Protein AF-A0A0Q5ULB8-F1 (afdb_monomer_lite)

Secondary structure (DSSP, 8-state):
------B-TTT--B-SSPPEEEEESS-HHHHHHTT-TT-EEEEEETTEEEEEEGGG-EEEEEHHHHHHHHHHHHHHHHHHHHHHHTPPPPHHHHHHHHHHHHHHHHHHHHHHHHHS-GGG--SS-S--GGGTTTSSEEEEEEEEPPP-TT--SEEEE--SHHHHH-TTEEEEEETTEEEEEEEETTHHHHHHS-EEEEEEEETTEEEEEEEEE-SS--------SS-EEEEE-EEEHHHHHHTT----EE-SSSTTEEEPPPEE--------S--TTS----SS-HHHHHHHHHHHHHHHHHHHHHHHHHS--TTS-HHHHHHHHHHHHHHHHHHHHHHHHHHHHHHHHHS----

Radius of gyration: 20.3 Å; chains: 1; bounding box: 54×46×64 Å

Foldseek 3Di:
DDDPQFAAQAARHHCPPADKDKDQLCDPVLCVQLVQQPPWDFDDAVVDTDTDRNRRLIGIHGPVRCVVCVVLVVLQVVLVVCVVVVHDDDLSSVLSVQQSVLSSLSSNLQSVLVVDDPVLRPDDPPDHSLLGRLQFKKKKWKDAAAADPPLRHWDKADSYHVCNVPSAWIWIRHRRMIIIIGTDHCLVVLLVFQWDKAFDAAPNHGPDIDIDHDPDNDDRQDAADDTFMKIKGKAFPVVCVVSVADFPAADPRDPRITMGRIDRSDDDDDPDPDDVQRDDSDRPQPVLVVLSSNLSRLSSQLVVLVSVVSHDHVNDDPVVNVVSNVVSVVSNVVSVVSNVVSQVVSCVRPVHGDD

Sequence (355 aa):
MTSTKKSCIFCGAAFAGQKRNFEHIIPAWLVREADLRSRDMQVELPGISRKVAMSRIGLKVCKGCNDADSDLEARAKEAYLAVKGGEDLSDAHIYAMLDWLDKVRIGLWLWLIEQVGEEFRTGAPKFRINGRLGRKDRLLLIQRYPEGPPMRGLALQGLGEFYIGLPSAIGLLVNNISLTSISSDFLALRHIRNVRVLQSSTMGDLTGFSLVPDAVDEPRLKLLGGASTFAQCILPDADFAEFDIPVHASSSREPGWSVSPVLRLDGNLREAAPATASVPVFTGNVAANSVLMERNVYEAAAFLIRDLQRADNHELDTEAKEALSTDLRNALASVEAGRRELGMEYQSLTGLQLP

Structure (mmCIF, N/CA/C/O backbone):
data_AF-A0A0Q5ULB8-F1
#
_entry.id   AF-A0A0Q5ULB8-F1
#
loop_
_atom_site.group_PDB
_atom_site.id
_atom_site.type_symbol
_atom_site.label_atom_id
_atom_site.label_alt_id
_atom_site.label_comp_id
_atom_site.label_asym_id
_atom_site.label_entity_id
_atom_site.label_seq_id
_atom_site.pdbx_PDB_ins_code
_atom_site.Cartn_x
_atom_site.Cartn_y
_atom_site.Cartn_z
_atom_site.occupancy
_atom_site.B_iso_or_equiv
_atom_site.auth_seq_id
_atom_site.auth_comp_id
_atom_site.auth_asym_id
_atom_site.auth_atom_id
_atom_site.pdbx_PDB_model_num
ATOM 1 N N . MET A 1 1 ? 11.594 19.608 -26.354 1.00 31.27 1 MET A N 1
ATOM 2 C CA . MET A 1 1 ? 10.174 19.216 -26.509 1.00 31.27 1 MET A CA 1
ATOM 3 C C . MET A 1 1 ? 10.081 17.830 -27.144 1.00 31.27 1 MET A C 1
ATOM 5 O O . MET A 1 1 ? 9.854 17.706 -28.341 1.00 31.27 1 MET A O 1
ATOM 9 N N . THR A 1 2 ? 10.285 16.768 -26.370 1.00 29.77 2 THR A N 1
ATOM 10 C CA . THR A 1 2 ? 9.969 15.403 -26.812 1.00 29.77 2 THR A CA 1
ATOM 11 C C . THR A 1 2 ? 8.611 15.044 -26.240 1.00 29.77 2 THR A C 1
ATOM 13 O O . THR A 1 2 ? 8.504 14.750 -25.056 1.00 29.77 2 THR A O 1
ATOM 16 N N . SER A 1 3 ? 7.571 15.090 -27.077 1.00 35.06 3 SER A N 1
ATOM 17 C CA . SER A 1 3 ? 6.260 14.528 -26.748 1.00 35.06 3 SER A CA 1
ATOM 18 C C . SER A 1 3 ? 6.462 13.104 -26.223 1.00 35.06 3 SER A C 1
ATOM 20 O O . SER A 1 3 ? 6.836 12.204 -26.979 1.00 35.06 3 SER A O 1
ATOM 22 N N . THR A 1 4 ? 6.263 12.897 -24.921 1.00 48.81 4 THR A N 1
ATOM 23 C CA . THR A 1 4 ? 6.248 11.562 -24.328 1.00 48.81 4 THR A CA 1
ATOM 24 C C . THR A 1 4 ? 5.125 10.790 -25.012 1.00 48.81 4 THR A C 1
ATOM 26 O O . THR A 1 4 ? 3.938 11.091 -24.859 1.00 48.81 4 THR A O 1
ATOM 29 N N .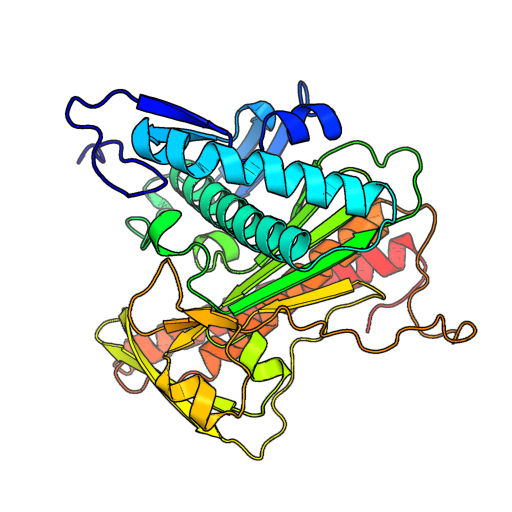 LYS A 1 5 ? 5.491 9.822 -25.861 1.00 60.06 5 LYS A N 1
ATOM 30 C CA . LYS A 1 5 ? 4.521 8.956 -26.537 1.00 60.06 5 LYS A CA 1
ATOM 31 C C . LYS A 1 5 ? 3.609 8.360 -25.463 1.00 60.06 5 LYS A C 1
ATOM 33 O O . LYS A 1 5 ? 4.083 7.645 -24.582 1.00 60.06 5 LYS A O 1
ATOM 38 N N . LYS A 1 6 ? 2.305 8.662 -25.532 1.00 77.25 6 LYS A N 1
ATOM 39 C CA . LYS A 1 6 ? 1.312 8.105 -24.599 1.00 77.25 6 LYS A CA 1
ATOM 40 C C . LYS A 1 6 ? 1.455 6.579 -24.598 1.00 77.25 6 LYS A C 1
ATOM 42 O O . LYS A 1 6 ? 1.420 5.955 -25.664 1.00 77.25 6 LYS A O 1
ATOM 47 N N . SER A 1 7 ? 1.648 6.014 -23.414 1.00 87.88 7 SER A N 1
ATOM 48 C CA . SER A 1 7 ? 1.909 4.593 -23.184 1.00 87.88 7 SER A CA 1
ATOM 49 C C . SER A 1 7 ? 0.842 3.996 -22.275 1.00 87.88 7 SER A C 1
ATOM 51 O O . SER A 1 7 ? 0.120 4.713 -21.585 1.00 87.88 7 SER A O 1
ATOM 53 N N . CYS A 1 8 ? 0.709 2.675 -22.320 1.00 90.81 8 CYS A N 1
ATOM 54 C CA . CYS A 1 8 ? -0.201 1.939 -21.456 1.00 90.81 8 CYS A CA 1
ATOM 55 C C . CYS A 1 8 ? 0.279 1.950 -20.004 1.00 90.81 8 CYS A C 1
ATOM 57 O O . CYS A 1 8 ? 1.436 1.633 -19.738 1.00 90.81 8 CYS A O 1
ATOM 59 N N . ILE A 1 9 ? -0.615 2.215 -19.054 1.00 91.25 9 ILE A N 1
ATOM 60 C CA . ILE A 1 9 ? -0.256 2.199 -17.625 1.00 91.25 9 ILE A CA 1
ATOM 61 C C . ILE A 1 9 ? 0.049 0.805 -17.085 1.00 91.25 9 ILE A C 1
ATOM 63 O O . ILE A 1 9 ? 0.774 0.675 -16.103 1.00 91.25 9 ILE A O 1
ATOM 67 N N . PHE A 1 10 ? -0.498 -0.232 -17.723 1.00 91.31 10 PHE A N 1
ATOM 68 C CA . PHE A 1 10 ? -0.306 -1.612 -17.298 1.00 91.31 10 PHE A CA 1
ATOM 69 C C . PHE A 1 10 ? 1.026 -2.173 -17.772 1.00 91.31 10 PHE A C 1
ATOM 71 O O . PHE A 1 10 ? 1.784 -2.700 -16.964 1.00 91.31 10 PHE A O 1
ATOM 78 N N . CYS A 1 11 ? 1.327 -2.040 -19.066 1.00 90.94 11 CYS A N 1
ATOM 79 C CA . CYS A 1 11 ? 2.494 -2.676 -19.681 1.00 90.94 11 CYS A CA 1
ATOM 80 C C . CYS A 1 11 ? 3.574 -1.702 -20.169 1.00 90.94 11 CYS A C 1
ATOM 82 O O . CYS A 1 11 ? 4.646 -2.138 -20.563 1.00 90.94 11 CYS A O 1
ATOM 84 N N . GLY A 1 12 ? 3.315 -0.392 -20.202 1.00 89.94 12 GLY A N 1
ATOM 85 C CA . GLY A 1 12 ? 4.276 0.615 -20.670 1.00 89.94 12 GLY A CA 1
ATOM 86 C C . GLY A 1 12 ? 4.456 0.687 -22.187 1.00 89.94 12 GLY A C 1
ATOM 87 O O . GLY A 1 12 ? 5.071 1.633 -22.675 1.00 89.94 12 GLY A O 1
ATOM 88 N N . ALA A 1 13 ? 3.883 -0.249 -22.949 1.00 89.62 13 ALA A N 1
ATOM 89 C CA . ALA A 1 13 ? 3.958 -0.232 -24.404 1.00 89.62 13 ALA A CA 1
ATOM 90 C C . ALA A 1 13 ? 3.301 1.032 -24.985 1.00 89.62 13 ALA A C 1
ATOM 92 O O . ALA A 1 13 ? 2.240 1.480 -24.534 1.00 89.62 13 ALA A O 1
ATOM 93 N N . ALA A 1 14 ? 3.921 1.601 -26.020 1.00 88.88 14 ALA A N 1
ATOM 94 C CA . ALA A 1 14 ? 3.348 2.717 -26.761 1.00 88.88 14 ALA A CA 1
ATOM 95 C C . ALA A 1 14 ? 2.070 2.285 -27.503 1.00 88.88 14 ALA A C 1
ATOM 97 O O . ALA A 1 14 ? 1.971 1.177 -28.033 1.00 88.88 14 ALA A O 1
ATOM 98 N N . PHE A 1 15 ? 1.088 3.179 -27.620 1.00 87.06 15 PHE A N 1
ATOM 99 C CA . PHE A 1 15 ? -0.172 2.887 -28.316 1.00 87.06 15 PHE A CA 1
ATOM 100 C C . PHE A 1 15 ? -0.085 2.937 -29.856 1.00 87.06 15 PHE A C 1
ATOM 102 O O . PHE A 1 15 ? -0.958 3.536 -30.495 1.00 87.06 15 PHE A O 1
ATOM 109 N N . ALA A 1 16 ? 0.963 2.377 -30.461 1.00 71.06 16 ALA A N 1
ATOM 110 C CA . ALA A 1 16 ? 1.164 2.375 -31.910 1.00 71.06 16 ALA A CA 1
ATOM 111 C C . ALA A 1 16 ? 0.057 1.565 -32.623 1.00 71.06 16 ALA A C 1
ATOM 113 O O . ALA A 1 16 ? 0.136 0.349 -32.725 1.00 71.06 16 ALA A O 1
ATOM 114 N N . GLY A 1 17 ? -1.020 2.230 -33.056 1.00 68.12 17 GLY A N 1
ATOM 115 C CA . GLY A 1 17 ? -2.115 1.640 -33.845 1.00 68.12 17 GLY A CA 1
ATOM 116 C C . GLY A 1 17 ? -3.134 0.770 -33.087 1.00 68.12 17 GLY A C 1
ATOM 117 O O . GLY A 1 17 ? -4.192 0.470 -33.630 1.00 68.12 17 GLY A O 1
ATOM 118 N N . GLN A 1 18 ? -2.874 0.395 -31.832 1.00 72.50 18 GLN A N 1
ATOM 119 C CA . GLN A 1 18 ? -3.784 -0.439 -31.033 1.00 72.50 18 GLN A CA 1
ATOM 120 C C . GLN A 1 18 ? -4.999 0.322 -30.464 1.00 72.50 18 GLN A C 1
ATOM 122 O O . GLN A 1 18 ? -4.898 1.498 -30.094 1.00 72.50 18 GLN A O 1
ATOM 127 N N . LYS A 1 19 ? -6.146 -0.374 -30.339 1.00 78.12 19 LYS A N 1
ATOM 128 C CA . LYS A 1 19 ? -7.355 0.148 -29.673 1.00 78.12 19 LYS A CA 1
ATOM 129 C C . LYS A 1 19 ? -7.044 0.484 -28.211 1.00 78.12 19 LYS A C 1
ATOM 131 O O . LYS A 1 19 ? -6.482 -0.331 -27.476 1.00 78.12 19 LYS A O 1
ATOM 136 N N . ARG A 1 20 ? -7.427 1.694 -27.806 1.00 84.81 20 ARG A N 1
ATOM 137 C CA . ARG A 1 20 ? -7.203 2.239 -26.463 1.00 84.81 20 ARG A CA 1
ATOM 138 C C . ARG A 1 20 ? -8.506 2.185 -25.682 1.00 84.81 20 ARG A C 1
ATOM 140 O O . ARG A 1 20 ? -9.552 2.495 -26.246 1.00 84.81 20 ARG A O 1
ATOM 147 N N . ASN A 1 21 ? -8.415 1.847 -24.406 1.00 87.69 21 ASN A N 1
ATOM 148 C CA . ASN A 1 21 ? -9.492 2.030 -23.447 1.00 87.69 21 ASN A CA 1
ATOM 149 C C . ASN A 1 21 ? -9.089 3.083 -22.403 1.00 87.69 21 ASN A C 1
ATOM 151 O O . ASN A 1 21 ? -7.946 3.560 -22.391 1.00 87.69 21 ASN A O 1
ATOM 155 N N . PHE A 1 22 ? -10.031 3.452 -21.546 1.00 88.62 22 PHE A N 1
ATOM 156 C CA . PHE A 1 22 ? -9.772 4.236 -20.349 1.00 88.62 22 PHE A CA 1
ATOM 157 C C . PHE A 1 22 ? -9.963 3.333 -19.137 1.00 88.62 22 PHE A C 1
ATOM 159 O O . PHE A 1 22 ? -11.023 2.738 -18.976 1.00 88.62 22 PHE A O 1
ATOM 166 N N . GLU A 1 23 ? -8.921 3.208 -18.326 1.00 89.94 23 GLU A N 1
ATOM 167 C CA . GLU A 1 23 ? -8.989 2.469 -17.076 1.00 89.94 23 GLU A CA 1
ATOM 168 C C . GLU A 1 23 ? -9.268 3.428 -15.936 1.00 89.94 23 GLU A C 1
ATOM 170 O O . GLU A 1 23 ? -8.507 4.375 -15.723 1.00 89.94 23 GLU A O 1
ATOM 175 N N . HIS A 1 24 ? -10.329 3.154 -15.188 1.00 91.06 24 HIS A N 1
ATOM 176 C CA . HIS A 1 24 ? -10.564 3.819 -13.920 1.00 91.06 24 HIS A CA 1
ATOM 177 C C . HIS A 1 24 ? -9.710 3.144 -12.849 1.00 91.06 24 HIS A C 1
ATOM 179 O O . HIS A 1 24 ? -9.814 1.941 -12.639 1.00 91.06 24 HIS A O 1
ATOM 185 N N . ILE A 1 25 ? -8.872 3.916 -12.159 1.00 92.38 25 ILE A N 1
ATOM 186 C CA . ILE A 1 25 ? -8.076 3.379 -11.044 1.00 92.38 25 ILE A CA 1
ATOM 187 C C . ILE A 1 25 ? -8.991 3.094 -9.848 1.00 92.38 25 ILE A C 1
ATOM 189 O O . ILE A 1 25 ? -8.826 2.095 -9.154 1.00 92.38 25 ILE A O 1
ATOM 193 N N . ILE A 1 26 ? -9.984 3.963 -9.639 1.00 90.25 26 ILE A N 1
ATOM 194 C CA . ILE A 1 26 ? -11.083 3.749 -8.699 1.00 90.25 26 ILE A CA 1
ATOM 195 C C . ILE A 1 26 ? -12.211 3.054 -9.473 1.00 90.25 26 ILE A C 1
ATOM 197 O O . ILE A 1 26 ? -12.847 3.698 -10.313 1.00 90.25 26 ILE A O 1
ATOM 201 N N . PRO A 1 27 ? -12.484 1.764 -9.221 1.00 90.19 27 PRO A N 1
ATOM 202 C CA . PRO A 1 27 ? -13.381 0.992 -10.066 1.00 90.19 27 PRO A CA 1
ATOM 203 C C . PRO A 1 27 ? -14.826 1.488 -9.965 1.00 90.19 27 PRO A C 1
ATOM 205 O O . PRO A 1 27 ? -15.267 2.026 -8.944 1.00 90.19 27 PRO A O 1
ATOM 208 N N . ALA A 1 28 ? -15.611 1.268 -11.021 1.00 89.31 28 ALA A N 1
ATOM 209 C CA . ALA A 1 28 ? -16.973 1.800 -11.116 1.00 89.31 28 ALA A CA 1
ATOM 210 C C . ALA A 1 28 ? -17.906 1.291 -10.003 1.00 89.31 28 ALA A C 1
ATOM 212 O O . ALA A 1 28 ? -18.860 1.979 -9.631 1.00 89.31 28 ALA A O 1
ATOM 213 N N . TRP A 1 29 ? -17.660 0.087 -9.474 1.00 92.12 29 TRP A N 1
ATOM 214 C CA . TRP A 1 29 ? -18.409 -0.425 -8.328 1.00 92.12 29 TRP A CA 1
ATOM 215 C C . TRP A 1 29 ? -18.107 0.369 -7.056 1.00 92.12 29 TRP A C 1
ATOM 217 O O . TRP A 1 29 ? -19.046 0.682 -6.332 1.00 92.12 29 TRP A O 1
ATOM 227 N N . LEU A 1 30 ? -16.855 0.782 -6.842 1.00 90.50 30 LEU A N 1
ATOM 228 C CA . LEU A 1 30 ? -16.453 1.576 -5.683 1.00 90.50 30 LEU A CA 1
ATOM 229 C C . LEU A 1 30 ? -16.972 3.012 -5.788 1.00 90.50 30 LEU A C 1
ATOM 231 O O . LEU A 1 30 ? -17.460 3.561 -4.810 1.00 90.50 30 LEU A O 1
ATOM 235 N N . VAL A 1 31 ? -16.978 3.590 -6.995 1.00 86.81 31 VAL A N 1
ATOM 236 C CA . VAL A 1 31 ? -17.613 4.897 -7.261 1.00 86.81 31 VAL A CA 1
ATOM 237 C C . VAL A 1 31 ? -19.089 4.903 -6.858 1.00 86.81 31 VAL A C 1
ATOM 239 O O . VAL A 1 31 ? -19.578 5.909 -6.346 1.00 86.81 31 VAL A O 1
ATOM 242 N N . ARG A 1 32 ? -19.810 3.799 -7.099 1.00 89.75 32 ARG A N 1
ATOM 243 C CA . ARG A 1 32 ? -21.211 3.650 -6.674 1.00 89.75 32 ARG A CA 1
ATOM 244 C C . ARG A 1 32 ? -21.324 3.411 -5.173 1.00 89.75 32 ARG A C 1
ATOM 246 O O . ARG A 1 32 ? -22.155 4.044 -4.536 1.00 89.75 32 ARG A O 1
ATOM 253 N N . GLU A 1 33 ? -20.495 2.525 -4.637 1.00 87.94 33 GLU A N 1
ATOM 254 C CA . GLU A 1 33 ? -20.499 2.131 -3.225 1.00 87.94 33 GLU A CA 1
ATOM 255 C C . GLU A 1 33 ? -20.197 3.302 -2.282 1.00 87.94 33 GLU A C 1
ATOM 257 O O . GLU A 1 33 ? -20.831 3.451 -1.240 1.00 87.94 33 GLU A O 1
ATOM 262 N N . ALA A 1 34 ? -19.255 4.157 -2.671 1.00 85.06 34 ALA A N 1
ATOM 263 C CA . ALA A 1 34 ? -18.809 5.310 -1.900 1.00 85.06 34 ALA A CA 1
ATOM 264 C C . ALA A 1 34 ? -19.488 6.630 -2.316 1.00 85.06 34 ALA A C 1
ATOM 266 O O . ALA A 1 34 ? -19.122 7.692 -1.818 1.00 85.06 34 ALA A O 1
ATOM 267 N N . ASP A 1 35 ? -20.463 6.584 -3.232 1.00 83.56 35 ASP A N 1
ATOM 268 C CA . ASP A 1 35 ? -21.181 7.756 -3.751 1.00 83.56 35 ASP A CA 1
ATOM 269 C C . ASP A 1 35 ? -20.243 8.900 -4.203 1.00 83.56 35 ASP A C 1
ATOM 271 O O . ASP A 1 35 ? -20.277 10.032 -3.711 1.00 83.56 35 ASP A O 1
ATOM 275 N N . LEU A 1 36 ? -19.341 8.576 -5.137 1.00 79.81 36 LEU A N 1
ATOM 276 C CA . LEU A 1 36 ? -18.264 9.474 -5.584 1.00 79.81 36 LEU A CA 1
ATOM 277 C C . LEU A 1 36 ? -18.615 10.303 -6.825 1.00 79.81 36 LEU A C 1
ATOM 279 O O . LEU A 1 36 ? -17.75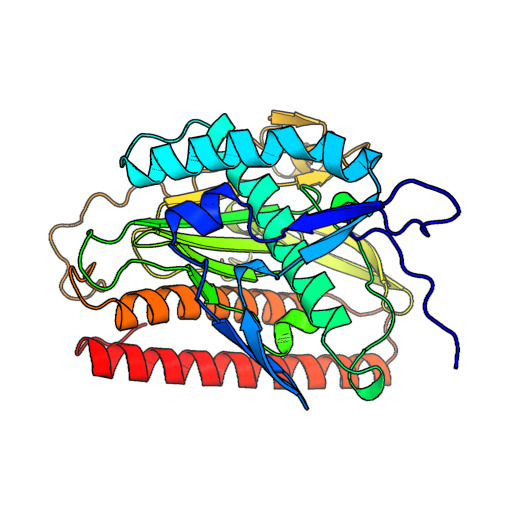5 11.002 -7.360 1.00 79.81 36 LEU A O 1
ATOM 283 N N . ARG A 1 37 ? -19.851 10.219 -7.337 1.00 76.38 37 ARG A N 1
ATOM 284 C CA . ARG A 1 37 ? -20.219 10.813 -8.640 1.00 76.38 37 ARG A CA 1
ATOM 285 C C . ARG A 1 37 ? -19.974 12.320 -8.705 1.00 76.38 37 ARG A C 1
ATOM 287 O O . ARG A 1 37 ? -19.576 12.812 -9.757 1.00 76.38 37 ARG A O 1
ATOM 294 N N . SER A 1 38 ? -20.185 13.017 -7.594 1.00 74.81 38 SER A N 1
ATOM 295 C CA . SER A 1 38 ? -20.013 14.465 -7.453 1.00 74.81 38 SER A CA 1
ATOM 296 C C . SER A 1 38 ? -18.924 14.839 -6.445 1.00 74.81 38 SER A C 1
ATOM 298 O O . SER A 1 38 ? -18.931 15.960 -5.941 1.00 74.81 38 SER A O 1
ATOM 300 N N . ARG A 1 39 ? -18.033 13.901 -6.092 1.00 81.00 39 ARG A N 1
ATOM 301 C CA . ARG A 1 39 ? -16.971 14.150 -5.113 1.00 81.00 39 ARG A CA 1
ATOM 302 C C . ARG A 1 39 ? -15.653 14.461 -5.796 1.00 81.00 39 ARG A C 1
ATOM 304 O O . ARG A 1 39 ? -15.240 13.766 -6.729 1.00 81.00 39 ARG A O 1
ATOM 311 N N . ASP A 1 40 ? -14.986 15.466 -5.253 1.00 84.25 40 ASP A N 1
ATOM 312 C CA . ASP A 1 40 ? -13.648 15.864 -5.649 1.00 84.25 40 ASP A CA 1
ATOM 313 C C . ASP A 1 40 ? -12.642 15.451 -4.577 1.00 84.25 40 ASP A C 1
ATOM 315 O O . ASP A 1 40 ? -12.915 15.535 -3.380 1.00 84.25 40 ASP A O 1
ATOM 319 N N . MET A 1 41 ? -11.462 15.044 -5.026 1.00 84.56 41 MET A N 1
ATOM 320 C CA . MET A 1 41 ? -10.272 14.907 -4.204 1.00 84.56 41 MET A CA 1
ATOM 321 C C . MET A 1 41 ? -9.408 16.149 -4.384 1.00 84.56 41 MET A C 1
ATOM 323 O O . MET A 1 41 ? -9.151 16.575 -5.514 1.00 84.56 41 MET A O 1
ATOM 327 N N . GLN A 1 42 ? -8.948 16.708 -3.273 1.00 84.81 42 GLN A N 1
ATOM 328 C CA . GLN A 1 42 ? -7.902 17.716 -3.277 1.00 84.81 42 GLN A CA 1
ATOM 329 C C . GLN A 1 42 ? -6.556 17.010 -3.491 1.00 84.81 42 GLN A C 1
ATOM 331 O O . GLN A 1 42 ? -6.217 16.087 -2.757 1.00 84.81 42 GLN A O 1
ATOM 336 N N . VAL A 1 43 ? -5.819 17.406 -4.527 1.00 81.56 43 VAL A N 1
ATOM 337 C CA . VAL A 1 43 ? -4.454 16.935 -4.786 1.00 81.56 43 VAL A CA 1
ATOM 338 C C . VAL A 1 43 ? -3.497 18.047 -4.423 1.00 81.56 43 VAL A C 1
ATOM 340 O O . VAL A 1 43 ? -3.556 19.115 -5.035 1.00 81.56 43 VAL A O 1
ATOM 343 N N . GLU A 1 44 ? -2.618 17.764 -3.467 1.00 82.50 44 GLU A N 1
ATOM 344 C CA . GLU A 1 44 ? -1.584 18.682 -2.996 1.00 82.50 44 GLU A CA 1
ATOM 345 C C . GLU A 1 44 ? -0.225 18.016 -3.163 1.00 82.50 44 GLU A C 1
ATOM 347 O O . GLU A 1 44 ? 0.103 17.049 -2.482 1.00 82.50 44 GLU A O 1
ATOM 352 N N . LEU A 1 45 ? 0.537 18.509 -4.130 1.00 78.19 45 LEU A N 1
ATOM 353 C CA . LEU A 1 45 ? 1.887 18.065 -4.454 1.00 78.19 45 LEU A CA 1
ATOM 354 C C . LEU A 1 45 ? 2.775 19.308 -4.619 1.00 78.19 45 LEU A C 1
ATOM 356 O O . LEU A 1 45 ? 2.242 20.408 -4.805 1.00 78.19 45 LEU A O 1
ATOM 360 N N . PRO A 1 46 ? 4.114 19.177 -4.608 1.00 72.75 46 PRO A N 1
ATOM 361 C CA . PRO A 1 46 ? 5.001 20.301 -4.891 1.00 72.75 46 PRO A CA 1
ATOM 362 C C . PRO A 1 46 ? 4.598 21.031 -6.182 1.00 72.75 46 PRO A C 1
ATOM 364 O O . PRO A 1 46 ? 4.514 20.435 -7.255 1.00 72.75 46 PRO A O 1
ATOM 367 N N . GLY A 1 47 ? 4.266 22.319 -6.052 1.00 74.56 47 GLY A N 1
ATOM 368 C CA . GLY A 1 47 ? 3.840 23.174 -7.164 1.00 74.56 47 GLY A CA 1
ATOM 369 C C . GLY A 1 47 ? 2.421 22.939 -7.700 1.00 74.56 47 GLY A C 1
ATOM 370 O O . GLY A 1 47 ? 2.020 23.626 -8.638 1.00 74.56 47 GLY A O 1
ATOM 371 N N . ILE A 1 48 ? 1.637 22.011 -7.134 1.00 79.00 48 ILE A N 1
ATOM 372 C CA . ILE A 1 48 ? 0.291 21.669 -7.620 1.00 79.00 48 ILE A CA 1
ATOM 373 C C . ILE A 1 48 ? -0.707 21.602 -6.471 1.00 79.00 48 ILE A C 1
ATOM 375 O O . ILE A 1 48 ? -0.602 20.773 -5.574 1.00 79.00 48 ILE A O 1
ATOM 379 N N . SER A 1 49 ? -1.753 22.417 -6.580 1.00 86.25 49 SER A N 1
ATOM 380 C CA . SER A 1 49 ? -2.942 22.345 -5.735 1.00 86.25 49 SER A CA 1
ATOM 381 C C . SER A 1 49 ? -4.177 22.416 -6.625 1.00 86.25 49 SER A C 1
ATOM 383 O O . SER A 1 49 ? -4.407 23.422 -7.302 1.00 86.25 49 SER A O 1
ATOM 385 N N . ARG A 1 50 ? -4.951 21.327 -6.706 1.00 85.88 50 ARG A N 1
ATOM 386 C CA . ARG A 1 50 ? -6.193 21.300 -7.498 1.00 85.88 50 ARG A CA 1
ATOM 387 C C . ARG A 1 50 ? -7.190 20.258 -7.023 1.00 85.88 50 ARG A C 1
ATOM 389 O O . ARG A 1 50 ? -6.822 19.194 -6.534 1.00 85.88 50 ARG A O 1
ATOM 396 N N . LYS A 1 51 ? -8.462 20.532 -7.306 1.00 86.50 51 LYS A N 1
ATOM 397 C CA . LYS A 1 51 ? -9.561 19.580 -7.146 1.00 86.50 51 LYS A CA 1
ATOM 398 C C . LYS A 1 51 ? -9.695 18.700 -8.381 1.00 86.50 51 LYS A C 1
ATOM 400 O O . LYS A 1 51 ? -9.716 19.194 -9.510 1.00 86.50 51 LYS A O 1
ATOM 405 N N . VAL A 1 52 ? -9.803 17.396 -8.164 1.00 86.31 52 VAL A N 1
ATOM 406 C CA . VAL A 1 52 ? -10.016 16.398 -9.211 1.00 86.31 52 VAL A CA 1
ATOM 407 C C . VAL A 1 52 ? -11.247 15.575 -8.873 1.00 86.31 52 VAL A C 1
ATOM 409 O O . VAL A 1 52 ? -11.297 14.942 -7.823 1.00 86.31 52 VAL A O 1
ATOM 412 N N . ALA A 1 53 ? -12.202 15.508 -9.802 1.00 86.75 53 ALA A N 1
ATOM 413 C CA . ALA A 1 53 ? -13.347 14.613 -9.680 1.00 86.75 53 ALA A CA 1
ATOM 414 C C . ALA A 1 53 ? -12.874 13.159 -9.542 1.00 86.75 53 ALA A C 1
ATOM 416 O O . ALA A 1 53 ? -12.252 12.613 -10.458 1.00 86.75 53 ALA A O 1
ATOM 417 N N . MET A 1 54 ? -13.202 12.515 -8.421 1.00 84.50 54 MET A N 1
ATOM 418 C CA . MET A 1 54 ? -12.704 11.173 -8.093 1.00 84.50 54 MET A CA 1
ATOM 419 C C . MET A 1 54 ? -13.126 10.130 -9.134 1.00 84.50 54 MET A C 1
ATOM 421 O O . MET A 1 54 ? -12.369 9.224 -9.470 1.00 84.50 54 MET A O 1
ATOM 425 N N . SER A 1 55 ? -14.307 10.308 -9.729 1.00 82.81 55 SER A N 1
ATOM 426 C CA . SER A 1 55 ? -14.825 9.468 -10.817 1.00 82.81 55 SER A CA 1
ATOM 427 C C . SER A 1 55 ? -14.002 9.529 -12.114 1.00 82.81 55 SER A C 1
ATOM 429 O O . SER A 1 55 ? -14.149 8.662 -12.978 1.00 82.81 55 SER A O 1
ATOM 431 N N . ARG A 1 56 ? -13.128 10.533 -12.268 1.00 85.38 56 ARG A N 1
ATOM 432 C CA . ARG A 1 56 ? -12.264 10.736 -13.442 1.00 85.38 56 ARG A CA 1
ATOM 433 C C . ARG A 1 56 ? -10.811 10.318 -13.207 1.00 85.38 56 ARG A C 1
ATOM 435 O O . ARG A 1 56 ? -9.994 10.487 -14.111 1.00 85.38 56 ARG A O 1
ATOM 442 N N . ILE A 1 57 ? -10.485 9.772 -12.034 1.00 89.75 57 ILE A N 1
ATOM 443 C CA . ILE A 1 57 ? -9.144 9.257 -11.744 1.00 89.75 57 ILE A CA 1
ATOM 444 C C . ILE A 1 57 ? -8.938 7.967 -12.539 1.00 89.75 57 ILE A C 1
ATOM 446 O O . ILE A 1 57 ? -9.496 6.908 -12.239 1.00 89.75 57 ILE A O 1
ATOM 450 N N . GLY A 1 58 ? -8.147 8.081 -13.595 1.00 91.38 58 GLY A N 1
ATOM 451 C CA . GLY A 1 58 ? -7.926 7.014 -14.550 1.00 91.38 58 GLY A CA 1
ATOM 452 C C . GLY A 1 58 ? -6.975 7.435 -15.655 1.00 91.38 58 GLY A C 1
ATOM 453 O O . GLY A 1 58 ? -6.621 8.610 -15.784 1.00 91.38 58 GLY A O 1
ATOM 454 N N . LEU A 1 59 ? -6.541 6.461 -16.444 1.00 91.19 59 LEU A N 1
ATOM 455 C CA . LEU A 1 59 ? -5.507 6.639 -17.455 1.00 91.19 59 LEU A CA 1
ATOM 456 C C . LEU A 1 59 ? -5.767 5.761 -18.684 1.00 91.19 59 LEU A C 1
ATOM 458 O O . LEU A 1 59 ? -6.600 4.856 -18.681 1.00 91.19 59 LEU A O 1
ATOM 462 N N . LYS A 1 60 ? -5.059 6.043 -19.782 1.00 91.38 60 LYS A N 1
ATOM 463 C CA . LYS A 1 60 ? -5.217 5.284 -21.032 1.00 91.38 60 LYS A CA 1
ATOM 464 C C . LYS A 1 60 ? -4.565 3.914 -20.923 1.00 91.38 60 LYS A C 1
ATOM 466 O O . LYS A 1 60 ? -3.440 3.795 -20.444 1.00 91.38 60 LYS A O 1
ATOM 471 N N . VAL A 1 61 ? -5.224 2.898 -21.476 1.00 92.44 61 VAL A N 1
ATOM 472 C CA . VAL A 1 61 ? -4.736 1.511 -21.442 1.00 92.44 61 VAL A CA 1
ATOM 473 C C . VAL A 1 61 ? -4.951 0.789 -22.759 1.00 92.44 61 VAL A C 1
ATOM 475 O O . VAL A 1 61 ? -5.797 1.170 -23.569 1.00 92.44 61 VAL A O 1
ATOM 478 N N . CYS A 1 62 ? -4.168 -0.259 -22.997 1.00 92.19 62 CYS A N 1
ATOM 479 C CA . CYS A 1 62 ? -4.397 -1.150 -24.127 1.00 92.19 62 CYS A CA 1
ATOM 480 C C . CYS A 1 62 ? -5.605 -2.025 -23.821 1.00 92.19 62 CYS A C 1
ATOM 482 O O . CYS A 1 62 ? -5.746 -2.490 -22.690 1.00 92.19 62 CYS A O 1
ATOM 484 N N . LYS A 1 63 ? -6.431 -2.306 -24.835 1.00 89.19 63 LYS A N 1
ATOM 485 C CA . LYS A 1 63 ? -7.599 -3.179 -24.667 1.00 89.19 63 LYS A CA 1
ATOM 486 C C . LYS A 1 63 ? -7.235 -4.544 -24.063 1.00 89.19 63 LYS A C 1
ATOM 488 O O . LYS A 1 63 ? -7.877 -4.952 -23.112 1.00 89.19 63 LYS A O 1
ATOM 493 N N . GLY A 1 64 ? -6.166 -5.186 -24.541 1.00 88.56 64 GLY A N 1
ATOM 494 C CA . GLY A 1 64 ? -5.745 -6.495 -24.025 1.00 88.56 64 GLY A CA 1
ATOM 495 C C . GLY A 1 64 ? -5.355 -6.490 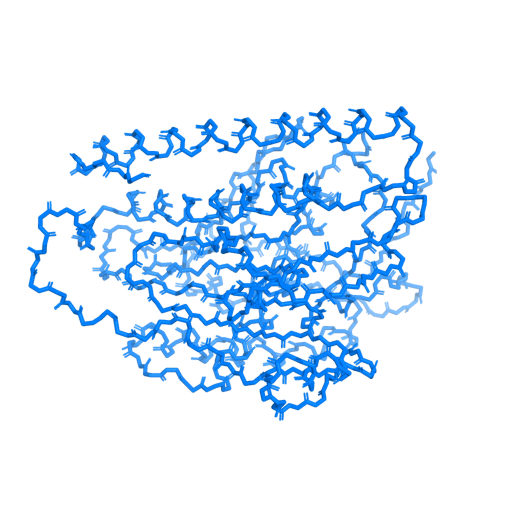-22.542 1.00 88.56 64 GLY A C 1
ATOM 496 O O . GLY A 1 64 ? -5.678 -7.437 -21.839 1.00 88.56 64 GLY A O 1
ATOM 497 N N . CYS A 1 65 ? -4.714 -5.422 -22.049 1.00 89.88 65 CYS A N 1
ATOM 498 C CA . CYS A 1 65 ? -4.410 -5.302 -20.618 1.00 89.88 65 CYS A CA 1
ATOM 499 C C . CYS A 1 65 ? -5.683 -5.087 -19.795 1.00 89.88 65 CYS A C 1
ATOM 501 O O . CYS A 1 65 ? -5.862 -5.739 -18.781 1.00 89.88 65 CYS A O 1
ATOM 503 N N . ASN A 1 66 ? -6.580 -4.212 -20.259 1.00 87.25 66 ASN A N 1
ATOM 504 C CA . ASN A 1 66 ? -7.845 -3.950 -19.571 1.00 87.25 66 ASN A CA 1
ATOM 505 C C . ASN A 1 66 ? -8.705 -5.218 -19.458 1.00 87.25 66 ASN A C 1
ATOM 507 O O . ASN A 1 66 ? -9.157 -5.571 -18.375 1.00 87.25 66 ASN A O 1
ATOM 511 N N . ASP A 1 67 ? -8.867 -5.936 -20.574 1.00 85.06 67 ASP A N 1
ATOM 512 C CA . ASP A 1 67 ? -9.682 -7.148 -20.619 1.00 85.06 67 ASP A CA 1
ATOM 513 C C . ASP A 1 67 ? -9.113 -8.226 -19.665 1.00 85.06 67 ASP A C 1
ATOM 515 O O . ASP A 1 67 ? -9.883 -8.889 -18.969 1.00 85.06 67 ASP A O 1
ATOM 519 N N . ALA A 1 68 ? -7.781 -8.351 -19.568 1.00 83.50 68 ALA A N 1
ATOM 520 C CA . ALA A 1 68 ? -7.108 -9.313 -18.687 1.00 83.50 68 ALA A CA 1
ATOM 521 C C . ALA A 1 68 ? -7.300 -9.036 -17.184 1.00 83.50 68 ALA A C 1
ATOM 523 O O . ALA A 1 68 ? -7.283 -9.975 -16.393 1.00 83.50 68 ALA A O 1
ATOM 524 N N . ASP A 1 69 ? -7.499 -7.777 -16.791 1.00 81.88 69 ASP A N 1
ATOM 525 C CA . ASP A 1 69 ? -7.651 -7.377 -15.385 1.00 81.88 69 ASP A CA 1
ATOM 526 C C . ASP A 1 69 ? -9.120 -7.167 -14.966 1.00 81.88 69 ASP A C 1
ATOM 528 O O . ASP A 1 69 ? -9.398 -6.815 -13.818 1.00 81.88 69 ASP A O 1
ATOM 532 N N . SER A 1 70 ? -10.077 -7.404 -15.869 1.00 80.38 70 SER A N 1
ATOM 533 C CA . SER A 1 70 ? -11.512 -7.214 -15.600 1.00 80.38 70 SER A CA 1
ATOM 534 C C . SER A 1 70 ? -12.056 -8.135 -14.497 1.00 80.38 70 SER A C 1
ATOM 536 O O . SER A 1 70 ? -12.867 -7.707 -13.673 1.00 80.38 70 SER A O 1
ATOM 538 N N . ASP A 1 71 ? -11.562 -9.372 -14.428 1.00 90.75 71 ASP A N 1
ATOM 539 C CA . ASP A 1 71 ? -11.927 -10.353 -13.399 1.00 90.75 71 ASP A CA 1
ATOM 540 C C . ASP A 1 71 ? -11.435 -9.951 -11.996 1.00 90.75 71 ASP A C 1
ATOM 542 O O . ASP A 1 71 ? -12.120 -10.168 -10.994 1.00 90.75 71 ASP A O 1
ATOM 546 N N . LEU A 1 72 ? -10.276 -9.286 -11.909 1.00 93.00 72 LEU A N 1
ATOM 547 C CA . LEU A 1 72 ? -9.699 -8.862 -10.632 1.00 93.00 72 LEU A CA 1
ATOM 548 C C . LEU A 1 72 ? -10.631 -7.905 -9.875 1.00 93.00 72 LEU A C 1
ATOM 550 O O . LEU A 1 72 ? -10.795 -8.033 -8.664 1.00 93.00 72 LEU A O 1
ATOM 554 N N . GLU A 1 73 ? -11.270 -6.962 -10.570 1.00 93.00 73 GLU A N 1
ATOM 555 C CA . GLU A 1 73 ? -12.188 -6.023 -9.918 1.00 93.00 73 GLU A CA 1
ATOM 556 C C . GLU A 1 73 ? -13.454 -6.695 -9.391 1.00 93.00 73 GLU A C 1
ATOM 558 O O . GLU A 1 73 ? -13.983 -6.261 -8.365 1.00 93.00 73 GLU A O 1
ATOM 563 N N . ALA A 1 74 ? -13.941 -7.733 -10.078 1.00 94.50 74 ALA A N 1
ATOM 564 C CA . ALA A 1 74 ? -15.101 -8.500 -9.641 1.00 94.50 74 ALA A CA 1
ATOM 565 C C . ALA A 1 74 ? -14.784 -9.262 -8.347 1.00 94.50 74 ALA A C 1
ATOM 567 O O . ALA A 1 74 ? -15.488 -9.087 -7.352 1.00 94.50 74 ALA A O 1
ATOM 568 N N . ARG A 1 75 ? -13.661 -9.993 -8.319 1.00 96.50 75 ARG A N 1
ATOM 569 C CA . ARG A 1 75 ? -13.199 -10.714 -7.121 1.00 96.50 75 ARG A CA 1
ATOM 570 C C . ARG A 1 75 ? -12.903 -9.777 -5.948 1.00 96.50 75 ARG A C 1
ATOM 572 O O . ARG A 1 75 ? -13.252 -10.069 -4.808 1.00 96.50 75 ARG A O 1
ATOM 579 N N . ALA A 1 76 ? -12.299 -8.617 -6.210 1.00 96.38 76 ALA A N 1
ATOM 580 C CA . ALA A 1 76 ? -12.033 -7.623 -5.170 1.00 96.38 76 ALA A CA 1
ATOM 581 C C . ALA A 1 76 ? -13.318 -7.009 -4.598 1.00 96.38 76 ALA A C 1
ATOM 583 O O . ALA A 1 76 ? -13.399 -6.753 -3.397 1.00 96.38 76 ALA A O 1
ATOM 584 N N . LYS A 1 77 ? -14.341 -6.802 -5.437 1.00 96.50 77 LYS A N 1
ATOM 585 C CA . LYS A 1 77 ? -15.661 -6.353 -4.986 1.00 96.50 77 LYS A CA 1
ATOM 586 C C . LYS A 1 77 ? -16.308 -7.384 -4.062 1.00 96.50 77 LYS A C 1
ATOM 588 O O . LYS A 1 77 ? -16.863 -6.995 -3.041 1.00 96.50 77 LYS A O 1
ATOM 593 N N . GLU A 1 78 ? -16.257 -8.666 -4.415 1.00 96.88 78 GLU A N 1
ATOM 594 C CA . GLU A 1 78 ? -16.780 -9.749 -3.571 1.00 96.88 78 GLU A CA 1
ATOM 595 C C . GLU A 1 78 ? -16.095 -9.756 -2.201 1.00 96.88 78 GLU A C 1
ATOM 597 O O . GLU A 1 78 ? -16.775 -9.690 -1.178 1.00 96.88 78 GLU A O 1
ATOM 602 N N . ALA A 1 79 ? -14.761 -9.692 -2.178 1.00 95.81 79 ALA A N 1
ATOM 603 C CA . ALA A 1 79 ? -13.994 -9.599 -0.939 1.00 95.81 79 ALA A CA 1
ATOM 604 C C . ALA A 1 79 ? -14.353 -8.352 -0.107 1.00 95.81 79 ALA A C 1
ATOM 606 O O . ALA A 1 79 ? -14.553 -8.448 1.102 1.00 95.81 79 ALA A O 1
ATOM 607 N N . TYR A 1 80 ? -14.492 -7.183 -0.744 1.00 94.94 80 TYR A N 1
ATOM 608 C CA . TYR A 1 80 ? -14.912 -5.954 -0.064 1.00 94.94 80 TYR A CA 1
ATOM 609 C C . TYR A 1 80 ? -16.305 -6.086 0.568 1.00 94.94 80 TYR A C 1
ATOM 611 O O . TYR A 1 80 ? -16.517 -5.647 1.699 1.00 94.94 80 TYR A O 1
ATOM 619 N N . LEU A 1 81 ? -17.261 -6.688 -0.146 1.00 94.06 81 LEU A N 1
ATOM 620 C CA . LEU A 1 81 ? -18.611 -6.901 0.373 1.00 94.06 81 LEU A CA 1
ATOM 621 C C . LEU A 1 81 ? -18.618 -7.874 1.557 1.00 94.06 81 LEU A C 1
ATOM 623 O O . LEU A 1 81 ? -19.344 -7.613 2.514 1.00 94.06 81 LEU A O 1
ATOM 627 N N . ALA A 1 82 ? -17.764 -8.903 1.544 1.00 88.25 82 ALA A N 1
ATOM 628 C CA . ALA A 1 82 ? -17.567 -9.790 2.691 1.00 88.25 82 ALA A CA 1
ATOM 629 C C . ALA A 1 82 ? -17.040 -9.016 3.918 1.00 88.25 82 ALA A C 1
ATOM 631 O O . ALA A 1 82 ? -17.632 -9.090 4.995 1.00 88.25 82 ALA A O 1
ATOM 632 N N . VAL A 1 83 ? -16.010 -8.167 3.750 1.00 90.06 83 VAL A N 1
ATOM 633 C CA . VAL A 1 83 ? -15.523 -7.282 4.834 1.00 90.06 83 VAL A CA 1
ATOM 634 C C . VAL A 1 83 ? -16.649 -6.399 5.368 1.00 90.06 83 VAL A C 1
ATOM 636 O O . VAL A 1 83 ? -16.821 -6.261 6.580 1.00 90.06 83 VAL A O 1
ATOM 639 N N . LYS A 1 84 ? -17.433 -5.798 4.469 1.00 86.44 84 LYS A N 1
ATOM 640 C CA . LYS A 1 84 ? -18.548 -4.922 4.836 1.00 86.44 84 LYS A CA 1
ATOM 641 C C . LYS A 1 84 ? -19.609 -5.662 5.648 1.00 86.44 84 LYS A C 1
ATOM 643 O O . LYS A 1 84 ? -20.025 -5.160 6.694 1.00 86.44 84 LYS A O 1
ATOM 648 N N . GLY A 1 85 ? -19.982 -6.864 5.209 1.00 84.31 85 GLY A N 1
ATOM 649 C CA . GLY A 1 85 ? -20.901 -7.758 5.915 1.00 84.31 85 GLY A CA 1
ATOM 650 C C . GLY A 1 85 ? -20.380 -8.237 7.273 1.00 84.31 85 GLY A C 1
ATOM 651 O O . GLY A 1 85 ? -21.168 -8.697 8.094 1.00 84.31 85 GLY A O 1
ATOM 652 N N . GLY A 1 86 ? -19.082 -8.071 7.551 1.00 82.31 86 GLY A N 1
ATOM 653 C CA . GLY A 1 86 ? -18.436 -8.654 8.725 1.00 82.31 86 GLY A CA 1
ATOM 654 C C . GLY A 1 86 ? -18.282 -10.170 8.601 1.00 82.31 86 GLY A C 1
ATOM 655 O O . GLY A 1 86 ? -18.307 -10.864 9.612 1.00 82.31 86 GLY A O 1
ATOM 656 N N . GLU A 1 87 ? -18.184 -10.670 7.371 1.00 84.50 87 GLU A N 1
ATOM 657 C CA . GLU A 1 87 ? -18.000 -12.083 7.058 1.00 84.50 87 GLU A CA 1
ATOM 658 C C . GLU A 1 87 ? -16.523 -12.481 7.164 1.00 84.50 87 GLU A C 1
ATOM 660 O O . GLU A 1 87 ? -15.617 -11.657 6.990 1.00 84.50 87 GLU A O 1
ATOM 665 N N . ASP A 1 88 ? -16.276 -13.770 7.399 1.00 82.94 88 ASP A N 1
ATOM 666 C CA . ASP A 1 88 ? -14.926 -14.320 7.366 1.00 82.94 88 ASP A CA 1
ATOM 667 C C . ASP A 1 88 ? -14.338 -14.241 5.952 1.00 82.94 88 ASP A C 1
ATOM 669 O O . ASP A 1 88 ? -14.961 -14.610 4.952 1.00 82.94 88 ASP A O 1
ATOM 673 N N . LEU A 1 89 ? -13.084 -13.798 5.860 1.00 86.38 89 LEU A N 1
ATOM 674 C CA . LEU A 1 89 ? -12.370 -13.765 4.590 1.00 86.38 89 LEU A CA 1
ATOM 675 C C . LEU A 1 89 ? -11.704 -15.111 4.305 1.00 86.38 89 LEU A C 1
ATOM 677 O O . LEU A 1 89 ? -10.896 -15.611 5.096 1.00 86.38 89 LEU A O 1
ATOM 681 N N . SER A 1 90 ? -12.014 -15.662 3.132 1.00 90.12 90 SER A N 1
ATOM 682 C CA . SER A 1 90 ? -11.260 -16.766 2.545 1.00 90.12 90 SER A CA 1
ATOM 683 C C . SER A 1 90 ? -9.894 -16.284 2.048 1.00 90.12 90 SER A C 1
ATOM 685 O O . SER A 1 90 ? -9.702 -15.098 1.763 1.00 90.12 90 SER A O 1
ATOM 687 N N . ASP A 1 91 ? -8.953 -17.206 1.857 1.00 89.25 91 ASP A N 1
ATOM 688 C CA . ASP A 1 91 ? -7.652 -16.870 1.268 1.00 89.25 91 ASP A CA 1
ATOM 689 C C . ASP A 1 91 ? -7.810 -16.275 -0.140 1.00 89.25 91 ASP A C 1
ATOM 691 O O . ASP A 1 91 ? -7.121 -15.321 -0.495 1.00 89.25 91 ASP A O 1
ATOM 695 N N . ALA A 1 92 ? -8.790 -16.754 -0.915 1.00 93.44 92 ALA A N 1
ATOM 696 C CA . ALA A 1 92 ? -9.117 -16.202 -2.228 1.00 93.44 92 ALA A CA 1
ATOM 697 C C . ALA A 1 92 ? -9.575 -14.734 -2.155 1.00 93.44 92 ALA A C 1
ATOM 699 O O . ALA A 1 92 ? -9.159 -13.927 -2.991 1.00 93.44 92 ALA A O 1
ATOM 700 N N . HIS A 1 93 ? -10.378 -14.365 -1.145 1.00 93.94 93 HIS A N 1
ATOM 701 C CA . HIS A 1 93 ? -10.748 -12.966 -0.901 1.00 93.94 93 HIS A CA 1
ATOM 702 C C . HIS A 1 93 ? -9.511 -12.114 -0.616 1.00 93.94 93 HIS A C 1
ATOM 704 O O . HIS A 1 93 ? -9.352 -11.035 -1.187 1.00 93.94 93 HIS A O 1
ATOM 710 N N . ILE A 1 94 ? -8.611 -12.611 0.232 1.00 94.44 94 ILE A N 1
ATOM 711 C CA . ILE A 1 94 ? -7.430 -11.860 0.655 1.00 94.44 94 ILE A CA 1
ATOM 712 C C . ILE A 1 94 ? -6.459 -11.681 -0.517 1.00 94.44 94 ILE A C 1
ATOM 714 O O . ILE A 1 94 ? -5.998 -10.566 -0.757 1.00 94.44 94 ILE A O 1
ATOM 718 N N . TYR A 1 95 ? -6.215 -12.725 -1.315 1.00 94.88 95 TYR A N 1
ATOM 719 C CA . TYR A 1 95 ? -5.413 -12.614 -2.535 1.00 94.88 95 TYR A CA 1
ATOM 720 C C . TYR A 1 95 ? -6.006 -11.615 -3.532 1.00 94.88 95 TYR A C 1
ATOM 722 O O . TYR A 1 95 ? -5.274 -10.781 -4.068 1.00 94.88 95 TYR A O 1
ATOM 730 N N . ALA A 1 96 ? -7.328 -11.636 -3.740 1.00 95.69 96 ALA A N 1
ATOM 731 C CA . ALA A 1 96 ? -7.995 -10.670 -4.608 1.00 95.69 96 ALA A CA 1
ATOM 732 C C . ALA A 1 96 ? -7.828 -9.226 -4.106 1.00 95.69 96 ALA A C 1
ATOM 734 O O . ALA A 1 96 ? -7.558 -8.331 -4.907 1.00 95.69 96 ALA A O 1
ATOM 735 N N . MET A 1 97 ? -7.934 -8.992 -2.792 1.00 96.44 97 MET A N 1
ATOM 736 C CA . MET A 1 97 ? -7.704 -7.667 -2.209 1.00 96.44 97 MET A CA 1
ATOM 737 C C . MET A 1 97 ? -6.251 -7.211 -2.346 1.00 96.44 97 MET A C 1
ATOM 739 O O . MET A 1 97 ? -6.025 -6.052 -2.684 1.00 96.44 97 MET A O 1
ATOM 743 N N . LEU A 1 98 ? -5.272 -8.092 -2.119 1.00 96.31 98 LEU A N 1
ATOM 744 C CA . LEU A 1 98 ? -3.849 -7.766 -2.264 1.00 96.31 98 LEU A CA 1
ATOM 745 C C . LEU A 1 98 ? -3.503 -7.363 -3.707 1.00 96.31 98 LEU A C 1
ATOM 747 O O . LEU A 1 98 ? -2.891 -6.317 -3.923 1.00 96.31 98 LEU A O 1
ATOM 751 N N . ASP A 1 99 ? -3.946 -8.144 -4.697 1.00 95.56 99 ASP A N 1
ATOM 752 C CA . ASP A 1 99 ? -3.739 -7.840 -6.120 1.00 95.56 99 ASP A CA 1
ATOM 753 C C . ASP A 1 99 ? -4.440 -6.535 -6.534 1.00 95.56 99 ASP A C 1
ATOM 755 O O . ASP A 1 99 ? -3.874 -5.702 -7.250 1.00 95.56 99 ASP A O 1
ATOM 759 N N . TRP A 1 100 ? -5.675 -6.330 -6.069 1.00 96.44 100 TRP A N 1
ATOM 760 C CA . TRP A 1 100 ? -6.437 -5.122 -6.369 1.00 96.44 100 TRP A CA 1
ATOM 761 C C . TRP A 1 100 ? -5.816 -3.874 -5.739 1.00 96.44 100 TRP A C 1
ATOM 763 O O . TRP A 1 100 ? -5.709 -2.844 -6.404 1.00 96.44 100 TRP A O 1
ATOM 773 N N . LEU A 1 101 ? -5.354 -3.951 -4.493 1.00 96.81 101 LEU A N 1
ATOM 774 C CA . LEU A 1 101 ? -4.706 -2.823 -3.831 1.00 96.81 101 LEU A CA 1
ATOM 775 C C . LEU A 1 101 ? -3.339 -2.500 -4.440 1.00 96.81 101 LEU A C 1
ATOM 777 O O . LEU A 1 101 ? -3.005 -1.322 -4.542 1.00 96.81 101 LEU A O 1
ATOM 781 N N . ASP A 1 102 ? -2.587 -3.493 -4.930 1.00 95.31 102 ASP A N 1
ATOM 782 C CA . ASP A 1 102 ? -1.395 -3.238 -5.748 1.00 95.31 102 ASP A CA 1
ATOM 783 C C . ASP A 1 102 ? -1.758 -2.429 -7.000 1.00 95.31 102 ASP A C 1
ATOM 785 O O . ASP A 1 102 ? -1.144 -1.391 -7.269 1.00 95.31 102 ASP A O 1
ATOM 789 N N . LYS A 1 103 ? -2.792 -2.861 -7.739 1.00 95.50 103 LYS A N 1
ATOM 790 C CA . LYS A 1 103 ? -3.299 -2.138 -8.915 1.00 95.50 103 LYS A CA 1
ATOM 791 C C . LYS A 1 103 ? -3.679 -0.700 -8.561 1.00 95.50 103 LYS A C 1
ATOM 793 O O . LYS A 1 103 ? -3.257 0.217 -9.265 1.00 95.50 103 LYS A O 1
ATOM 798 N N . VAL A 1 104 ? -4.447 -0.490 -7.489 1.00 95.50 104 VAL A N 1
ATOM 799 C CA . VAL A 1 104 ? -4.873 0.850 -7.055 1.00 95.50 104 VAL A CA 1
ATOM 800 C C . VAL A 1 104 ? -3.668 1.707 -6.675 1.00 95.50 104 VAL A C 1
ATOM 802 O O . VAL A 1 104 ? -3.549 2.824 -7.173 1.00 95.50 104 VAL A O 1
ATOM 805 N N . ARG A 1 105 ? -2.742 1.187 -5.861 1.00 95.81 105 ARG A N 1
ATOM 806 C CA . ARG A 1 105 ? -1.525 1.889 -5.428 1.00 95.81 105 ARG A CA 1
ATOM 807 C C . ARG A 1 105 ? -0.686 2.331 -6.619 1.00 95.81 105 ARG A C 1
ATOM 809 O O . ARG A 1 105 ? -0.492 3.526 -6.853 1.00 95.81 105 ARG A O 1
ATOM 816 N N . ILE A 1 106 ? -0.269 1.387 -7.453 1.00 95.19 106 ILE A N 1
ATOM 817 C CA . ILE A 1 106 ? 0.574 1.689 -8.613 1.00 95.19 106 ILE A CA 1
ATOM 818 C C . ILE A 1 106 ? -0.175 2.588 -9.608 1.00 95.19 106 ILE A C 1
ATOM 820 O O . ILE A 1 106 ? 0.410 3.517 -10.160 1.00 95.19 106 ILE A O 1
ATOM 824 N N . GLY A 1 107 ? -1.473 2.353 -9.817 1.00 94.81 107 GLY A N 1
ATOM 825 C CA . GLY A 1 107 ? -2.319 3.176 -10.676 1.00 94.81 107 GLY A CA 1
ATOM 826 C C . GLY A 1 107 ? -2.386 4.632 -10.213 1.00 94.81 107 GLY A C 1
ATOM 827 O O . GLY A 1 107 ? -2.146 5.532 -11.018 1.00 94.81 107 GLY A O 1
ATOM 828 N N . LEU A 1 108 ? -2.651 4.870 -8.924 1.00 93.62 108 LEU A N 1
ATOM 829 C CA . LEU A 1 108 ? -2.678 6.211 -8.330 1.00 93.62 108 LEU A CA 1
ATOM 830 C C . LEU A 1 108 ? -1.325 6.905 -8.470 1.00 93.62 108 LEU A C 1
ATOM 832 O O . LEU A 1 108 ? -1.281 8.071 -8.844 1.00 93.62 108 LEU A O 1
ATOM 836 N N . TRP A 1 109 ? -0.226 6.186 -8.241 1.00 93.25 109 TRP A N 1
ATOM 837 C CA . TRP A 1 109 ? 1.123 6.723 -8.416 1.00 93.25 109 TRP A CA 1
ATOM 838 C C . TRP A 1 109 ? 1.390 7.157 -9.860 1.00 93.25 109 TRP A C 1
ATOM 840 O O . TRP A 1 109 ? 1.802 8.289 -10.105 1.00 93.25 109 TRP A O 1
ATOM 850 N N . LEU A 1 110 ? 1.083 6.295 -10.835 1.00 92.44 110 LEU A N 1
ATOM 851 C CA . LEU A 1 110 ? 1.216 6.629 -12.255 1.00 92.44 110 LEU A CA 1
ATOM 852 C C . LEU A 1 110 ? 0.355 7.834 -12.638 1.00 92.44 110 LEU A C 1
ATOM 854 O O . LEU A 1 110 ? 0.788 8.682 -13.417 1.00 92.44 110 LEU A O 1
ATOM 858 N N . TRP A 1 111 ? -0.853 7.919 -12.083 1.00 91.75 111 TRP A N 1
ATOM 859 C CA . TRP A 1 111 ? -1.756 9.037 -12.317 1.00 91.75 111 TRP A CA 1
ATOM 860 C C . TRP A 1 111 ? -1.227 10.338 -11.724 1.00 91.75 111 TRP A C 1
ATOM 862 O O . TRP A 1 111 ? -1.244 11.349 -12.428 1.00 91.75 111 TRP A O 1
ATOM 872 N N . LEU A 1 112 ? -0.690 10.307 -10.500 1.00 88.38 112 LEU A N 1
ATOM 873 C CA . LEU A 1 112 ? -0.035 11.452 -9.865 1.00 88.38 112 LEU A CA 1
ATOM 874 C C . LEU A 1 112 ? 1.204 11.894 -10.655 1.00 88.38 112 LEU A C 1
ATOM 876 O O . LEU A 1 112 ? 1.359 13.085 -10.899 1.00 88.38 112 LEU A O 1
ATOM 880 N N . ILE A 1 113 ? 2.027 10.966 -11.162 1.00 86.56 113 ILE A N 1
ATOM 881 C CA . ILE A 1 113 ? 3.176 11.311 -12.021 1.00 86.56 113 ILE A CA 1
ATOM 882 C C . ILE A 1 113 ? 2.741 11.991 -13.332 1.00 86.56 113 ILE A C 1
ATOM 884 O O . ILE A 1 113 ? 3.447 12.851 -13.854 1.00 86.56 113 ILE A O 1
ATOM 888 N N . GLU A 1 114 ? 1.599 11.611 -13.909 1.00 84.25 114 GLU A N 1
ATOM 889 C CA . GLU A 1 114 ? 1.042 12.328 -15.067 1.00 84.25 114 GLU A CA 1
ATOM 890 C C . GLU A 1 114 ? 0.399 13.667 -14.690 1.00 84.25 114 GLU A C 1
ATOM 892 O O . GLU A 1 114 ? 0.186 14.512 -15.560 1.00 84.25 114 GLU A O 1
ATOM 897 N N . GLN A 1 115 ? 0.061 13.850 -13.413 1.00 81.25 115 GLN A N 1
ATOM 898 C CA . GLN A 1 115 ? -0.502 15.088 -12.896 1.00 81.25 115 GLN A CA 1
ATOM 899 C C . GLN A 1 115 ? 0.568 16.116 -12.531 1.00 81.25 115 GLN A C 1
ATOM 901 O O . GLN A 1 115 ? 0.227 17.300 -12.551 1.00 81.25 115 GLN A O 1
ATOM 906 N N . VAL A 1 116 ? 1.794 15.690 -12.202 1.00 77.62 116 VAL A N 1
ATOM 907 C CA . VAL A 1 116 ? 2.920 16.592 -11.930 1.00 77.62 116 VAL A CA 1
ATOM 908 C C . VAL A 1 116 ? 3.508 17.181 -13.208 1.00 77.62 116 VAL A C 1
ATOM 910 O O . VAL A 1 116 ? 3.606 16.495 -14.228 1.00 77.62 116 VAL A O 1
ATOM 913 N N . GLY A 1 117 ? 3.867 18.468 -13.161 1.00 68.31 117 GLY A N 1
ATOM 914 C CA . GLY A 1 117 ? 4.547 19.153 -14.263 1.00 68.31 117 GLY A CA 1
ATOM 915 C C . GLY A 1 117 ? 5.883 18.488 -14.606 1.00 68.31 117 GLY A C 1
ATOM 916 O O . GLY A 1 117 ? 6.459 17.776 -13.780 1.00 68.31 117 GLY A O 1
ATOM 917 N N . GLU A 1 118 ? 6.384 18.701 -15.829 1.00 70.00 118 GLU A N 1
ATOM 918 C CA . GLU A 1 118 ? 7.677 18.141 -16.260 1.00 70.00 118 GLU A CA 1
ATOM 919 C C . GLU A 1 118 ? 8.824 18.598 -15.344 1.00 70.00 118 GLU A C 1
ATOM 921 O O . GLU A 1 118 ? 9.764 17.844 -15.115 1.00 70.00 118 GLU A O 1
ATOM 926 N N . GLU A 1 119 ? 8.706 19.793 -14.768 1.00 65.31 119 GLU A N 1
ATOM 927 C CA . GLU A 1 119 ? 9.652 20.413 -13.844 1.00 65.31 119 GLU A CA 1
ATOM 928 C C . GLU A 1 119 ? 9.734 19.735 -12.465 1.00 65.31 119 GLU A C 1
ATOM 930 O O . GLU A 1 119 ? 10.775 19.803 -11.818 1.00 65.31 119 GLU A O 1
ATOM 935 N N . PHE A 1 120 ? 8.675 19.041 -12.034 1.00 65.62 120 PHE A N 1
ATOM 936 C CA . PHE A 1 120 ? 8.639 18.276 -10.776 1.00 65.62 120 PHE A CA 1
ATOM 937 C C . PHE A 1 120 ? 8.774 16.768 -11.008 1.00 65.62 120 PHE A C 1
ATOM 939 O O . PHE A 1 120 ? 8.787 15.969 -10.070 1.00 65.62 120 PHE A O 1
ATOM 946 N N . ARG A 1 121 ? 8.856 16.354 -12.273 1.00 68.06 121 ARG A N 1
ATOM 947 C CA . ARG A 1 121 ? 8.937 14.956 -12.658 1.00 68.06 121 ARG A CA 1
ATOM 948 C C . ARG A 1 121 ? 10.391 14.495 -12.657 1.00 68.06 121 ARG A C 1
ATOM 950 O O . ARG A 1 121 ? 11.160 14.803 -13.563 1.00 68.06 121 ARG A O 1
ATOM 957 N N . THR A 1 122 ? 10.745 13.649 -11.696 1.00 62.16 122 THR A N 1
ATOM 958 C CA . THR A 1 122 ? 12.058 12.990 -11.606 1.00 62.16 122 THR A CA 1
ATOM 959 C C . THR A 1 122 ? 12.168 11.804 -12.580 1.00 62.16 122 THR A C 1
ATOM 961 O O . THR A 1 122 ? 12.345 10.650 -12.202 1.00 62.16 122 THR A O 1
ATOM 964 N N . GLY A 1 123 ? 12.038 12.083 -13.882 1.00 66.75 123 GLY A N 1
ATOM 965 C CA . GLY A 1 123 ? 12.212 11.099 -14.955 1.00 66.75 123 GLY A CA 1
ATOM 966 C C . GLY A 1 123 ? 10.954 10.307 -15.347 1.00 66.75 123 GLY A C 1
ATOM 967 O O . GLY A 1 123 ? 9.809 10.676 -15.076 1.00 66.75 123 GLY A O 1
ATOM 968 N N . ALA A 1 124 ? 11.139 9.229 -16.110 1.00 73.50 124 ALA A N 1
ATOM 969 C CA . ALA A 1 124 ? 10.037 8.350 -16.499 1.00 73.50 124 ALA A CA 1
ATOM 970 C C . ALA A 1 124 ? 9.677 7.382 -15.352 1.00 73.50 124 ALA A C 1
ATOM 972 O O . ALA A 1 124 ? 10.573 6.968 -14.621 1.00 73.50 124 ALA A O 1
ATOM 973 N N . PRO A 1 125 ? 8.399 6.972 -15.206 1.00 84.81 125 PRO A N 1
ATOM 974 C CA . PRO A 1 125 ? 8.018 5.920 -14.273 1.00 84.81 125 PRO A CA 1
ATOM 975 C C . PRO A 1 125 ? 8.909 4.691 -14.437 1.00 84.81 125 PRO A C 1
ATOM 977 O O . PRO A 1 125 ? 8.989 4.137 -15.536 1.00 84.81 125 PRO A O 1
ATOM 980 N N . LYS A 1 126 ? 9.540 4.262 -13.340 1.00 81.81 126 LYS A N 1
ATOM 981 C CA . LYS A 1 126 ? 10.456 3.111 -13.317 1.00 81.81 126 LYS A CA 1
ATOM 982 C C . LYS A 1 126 ? 9.753 1.782 -13.607 1.00 81.81 126 LYS A C 1
ATOM 984 O O . LYS A 1 126 ? 10.374 0.833 -14.066 1.00 81.81 126 LYS A O 1
ATOM 989 N N . PHE A 1 127 ? 8.447 1.706 -13.356 1.00 89.12 127 PHE A N 1
ATOM 990 C CA . PHE A 1 127 ? 7.643 0.512 -13.592 1.00 89.12 127 PHE A CA 1
ATOM 991 C C . PHE A 1 127 ? 6.191 0.862 -13.935 1.00 89.12 127 PHE A C 1
ATOM 993 O O . PHE A 1 127 ? 5.778 2.024 -13.977 1.00 89.12 127 PHE A O 1
ATOM 1000 N N . ARG A 1 128 ? 5.419 -0.182 -14.235 1.00 92.19 128 ARG A N 1
ATOM 1001 C CA . ARG A 1 128 ? 4.004 -0.156 -14.625 1.00 92.19 128 ARG A CA 1
ATOM 1002 C C . ARG A 1 128 ? 3.230 -1.163 -13.779 1.00 92.19 128 ARG A C 1
ATOM 1004 O O . ARG A 1 128 ? 3.862 -1.954 -13.082 1.00 92.19 128 ARG A O 1
ATOM 1011 N N . ILE A 1 129 ? 1.895 -1.165 -13.845 1.00 93.38 129 ILE A N 1
ATOM 1012 C CA . ILE A 1 129 ? 1.071 -2.032 -12.976 1.00 93.38 129 ILE A CA 1
ATOM 1013 C C . ILE A 1 129 ? 1.488 -3.507 -13.102 1.00 93.38 129 ILE A C 1
ATOM 1015 O O . ILE A 1 129 ? 1.828 -4.128 -12.098 1.00 93.38 129 ILE A O 1
ATOM 1019 N N . ASN A 1 130 ? 1.594 -4.047 -14.323 1.00 91.69 130 ASN A N 1
ATOM 1020 C CA . ASN A 1 130 ? 1.943 -5.463 -14.523 1.00 91.69 130 ASN A CA 1
ATOM 1021 C C . ASN A 1 130 ? 3.387 -5.792 -14.141 1.00 91.69 130 ASN A C 1
ATOM 1023 O O . ASN A 1 130 ? 3.693 -6.941 -13.843 1.00 91.69 130 ASN A O 1
ATOM 1027 N N . GLY A 1 131 ? 4.270 -4.793 -14.144 1.00 89.19 131 GLY A N 1
ATOM 1028 C CA . GLY A 1 131 ? 5.661 -4.960 -13.736 1.00 89.19 131 GLY A CA 1
ATOM 1029 C C . GLY A 1 131 ? 5.858 -4.976 -12.221 1.00 89.19 131 GLY A C 1
ATOM 1030 O O . GLY A 1 131 ? 6.995 -5.108 -11.779 1.00 89.19 131 GLY A O 1
ATOM 1031 N N . ARG A 1 132 ? 4.795 -4.803 -11.421 1.00 89.56 132 ARG A N 1
ATOM 1032 C CA . ARG A 1 132 ? 4.897 -4.689 -9.958 1.00 89.56 132 ARG A CA 1
ATOM 1033 C C . ARG A 1 132 ? 3.807 -5.441 -9.186 1.00 89.56 132 ARG A C 1
ATOM 1035 O O . ARG A 1 132 ? 4.065 -5.836 -8.053 1.00 89.56 132 ARG A O 1
ATOM 1042 N N . LEU A 1 133 ? 2.635 -5.664 -9.781 1.00 91.56 133 LEU A N 1
ATOM 1043 C CA . LEU A 1 133 ? 1.532 -6.414 -9.173 1.00 91.56 133 LEU A CA 1
ATOM 1044 C C . LEU A 1 133 ? 1.987 -7.813 -8.735 1.00 91.56 133 LEU A C 1
ATOM 1046 O O . LEU A 1 133 ? 2.469 -8.586 -9.563 1.00 91.56 133 LEU A O 1
ATOM 1050 N N . GLY A 1 134 ? 1.845 -8.118 -7.441 1.00 90.50 134 GLY A N 1
ATOM 1051 C CA . GLY A 1 134 ? 2.202 -9.425 -6.882 1.00 90.50 134 GLY A CA 1
ATOM 1052 C C . GLY A 1 134 ? 3.675 -9.814 -7.047 1.00 90.50 134 GLY A C 1
ATOM 1053 O O . GLY A 1 134 ? 3.974 -10.996 -7.170 1.00 90.50 134 GLY A O 1
ATOM 1054 N N . ARG A 1 135 ? 4.599 -8.844 -7.098 1.00 91.44 135 ARG A N 1
ATOM 1055 C CA . ARG A 1 135 ? 6.047 -9.109 -7.238 1.00 91.44 135 ARG A CA 1
ATOM 1056 C C . ARG A 1 135 ? 6.878 -8.827 -5.994 1.00 91.44 135 ARG A C 1
ATOM 1058 O O . ARG A 1 135 ? 8.088 -9.008 -6.030 1.00 91.44 135 ARG A O 1
ATOM 1065 N N . LYS A 1 136 ? 6.258 -8.315 -4.937 1.00 92.50 136 LYS A N 1
ATOM 1066 C CA . LYS A 1 136 ? 6.912 -7.939 -3.683 1.00 92.50 136 LYS A CA 1
ATOM 1067 C C . LYS A 1 136 ? 6.076 -8.379 -2.516 1.00 92.50 136 LYS A C 1
ATOM 1069 O O . LYS A 1 136 ? 4.874 -8.551 -2.690 1.00 92.50 136 LYS A O 1
ATOM 1074 N N . ASP A 1 137 ? 6.689 -8.467 -1.344 1.00 93.75 137 ASP A N 1
ATOM 1075 C CA . ASP A 1 137 ? 5.941 -8.707 -0.124 1.00 93.75 137 ASP A CA 1
ATOM 1076 C C . ASP A 1 137 ? 4.849 -7.654 0.046 1.00 93.75 137 ASP A C 1
ATOM 1078 O O . ASP A 1 137 ? 4.986 -6.483 -0.341 1.00 93.75 137 ASP A O 1
ATOM 1082 N N . ARG A 1 138 ? 3.730 -8.103 0.605 1.00 94.69 138 ARG A N 1
ATOM 1083 C CA . ARG A 1 138 ? 2.505 -7.314 0.706 1.00 94.69 138 ARG A CA 1
ATOM 1084 C C . ARG A 1 138 ? 1.955 -7.433 2.103 1.00 94.69 138 ARG A C 1
ATOM 1086 O O . ARG A 1 138 ? 1.964 -8.519 2.675 1.00 94.69 138 ARG A O 1
ATOM 1093 N N . LEU A 1 139 ? 1.449 -6.323 2.610 1.00 93.06 139 LEU A N 1
ATOM 1094 C CA . LEU A 1 139 ? 0.713 -6.245 3.854 1.00 93.06 139 LEU A CA 1
ATOM 1095 C C . LEU A 1 139 ? -0.588 -5.484 3.597 1.00 93.06 139 LEU A C 1
ATOM 1097 O O . LEU A 1 139 ? -0.606 -4.434 2.950 1.00 93.06 139 LEU A O 1
ATOM 1101 N N . LEU A 1 140 ? -1.679 -6.052 4.089 1.00 93.25 140 LEU A N 1
ATOM 1102 C CA . LEU A 1 140 ? -3.014 -5.487 4.064 1.00 93.25 140 LEU A CA 1
ATOM 1103 C C . LEU A 1 140 ? -3.528 -5.374 5.492 1.00 93.25 140 LEU A C 1
ATOM 1105 O O . LEU A 1 140 ? -3.713 -6.384 6.168 1.00 93.25 140 LEU A O 1
ATOM 1109 N N . LEU A 1 141 ? -3.786 -4.142 5.916 1.00 90.69 141 LEU A N 1
ATOM 1110 C CA . LEU A 1 141 ? -4.494 -3.834 7.147 1.00 90.69 141 LEU A CA 1
ATOM 1111 C C . LEU A 1 141 ? -5.960 -3.547 6.824 1.00 90.69 141 LEU A C 1
ATOM 1113 O O . LEU A 1 141 ? -6.244 -2.657 6.022 1.00 90.69 141 LEU A O 1
ATOM 1117 N N . ILE A 1 142 ? -6.879 -4.265 7.462 1.00 88.75 142 ILE A N 1
ATOM 1118 C CA . ILE A 1 142 ? -8.320 -4.043 7.343 1.00 88.75 142 ILE A CA 1
ATOM 1119 C C . ILE A 1 142 ? -8.866 -3.618 8.698 1.00 88.75 142 ILE A C 1
ATOM 1121 O O . ILE A 1 142 ? -8.749 -4.341 9.688 1.00 88.75 142 ILE A O 1
ATOM 1125 N N . GLN A 1 143 ? -9.508 -2.456 8.732 1.00 85.00 143 GLN A N 1
ATOM 1126 C CA . GLN A 1 143 ? -10.218 -1.956 9.902 1.00 85.00 143 GLN A CA 1
ATOM 1127 C C . GLN A 1 143 ? -11.653 -1.633 9.512 1.00 85.00 143 GLN A C 1
ATOM 1129 O O . GLN A 1 143 ? -11.897 -0.841 8.604 1.00 85.00 143 GLN A O 1
ATOM 1134 N N . ARG A 1 144 ? -12.615 -2.236 10.212 1.00 82.12 144 ARG A N 1
ATOM 1135 C CA . ARG A 1 144 ? -14.031 -1.902 10.068 1.00 82.12 144 ARG A CA 1
ATOM 1136 C C . ARG A 1 144 ? -14.467 -1.073 11.263 1.00 82.12 144 ARG A C 1
ATOM 1138 O O . ARG A 1 144 ? -14.471 -1.558 12.391 1.00 82.12 144 ARG A O 1
ATOM 1145 N N . TYR A 1 145 ? -14.855 0.164 11.006 1.00 77.81 145 TYR A N 1
ATOM 1146 C CA . TYR A 1 145 ? -15.443 1.038 12.008 1.00 77.81 145 TYR A CA 1
ATOM 1147 C C . TYR A 1 145 ? -16.961 0.826 12.066 1.00 77.81 145 TYR A C 1
ATOM 1149 O O . TYR A 1 145 ? -17.563 0.397 11.077 1.00 77.81 145 TYR A O 1
ATOM 1157 N N . PRO A 1 146 ? -17.608 1.131 13.198 1.00 73.75 146 PRO A N 1
ATOM 1158 C CA . PRO A 1 146 ? -19.063 1.137 13.295 1.00 73.75 146 PRO A CA 1
ATOM 1159 C C . PRO A 1 146 ? -19.691 2.025 12.217 1.00 73.75 146 PRO A C 1
ATOM 1161 O O . PRO A 1 146 ? -19.183 3.106 11.908 1.00 73.75 146 PRO A O 1
ATOM 1164 N N . GLU A 1 147 ? -20.792 1.559 11.632 1.00 68.31 147 GLU A N 1
ATOM 1165 C CA . GLU A 1 147 ? -21.536 2.345 10.651 1.00 68.31 147 GLU A CA 1
ATOM 1166 C C . GLU A 1 147 ? -22.183 3.572 11.311 1.00 68.31 147 GLU A C 1
ATOM 1168 O O . GLU A 1 147 ? -22.699 3.506 12.426 1.00 68.31 147 GLU A O 1
ATOM 1173 N N . GLY A 1 148 ? -22.177 4.702 10.603 1.00 64.06 148 GLY A N 1
ATOM 1174 C CA . GLY A 1 148 ? -22.832 5.930 11.042 1.00 64.06 148 GLY A CA 1
ATOM 1175 C C . GLY A 1 148 ? -22.648 7.075 10.039 1.00 64.06 148 GLY A C 1
ATOM 1176 O O . GLY A 1 148 ? -21.714 7.050 9.232 1.00 64.06 148 GLY A O 1
ATOM 1177 N N . PRO A 1 149 ? -23.512 8.103 10.040 1.00 55.44 149 PRO A N 1
ATOM 1178 C CA . PRO A 1 149 ? -23.203 9.362 9.360 1.00 55.44 149 PRO A CA 1
ATOM 1179 C C . PRO A 1 149 ? -21.931 9.971 9.985 1.00 55.44 149 PRO A C 1
ATOM 1181 O O . PRO A 1 149 ? -21.820 9.901 11.208 1.00 55.44 149 PRO A O 1
ATOM 1184 N N . PRO A 1 150 ? -20.992 10.613 9.256 1.00 59.12 150 PRO A N 1
ATOM 1185 C CA . PRO A 1 150 ? -20.836 10.851 7.812 1.00 59.12 150 PRO A CA 1
ATOM 1186 C C . PRO A 1 150 ? -19.938 9.830 7.063 1.00 59.12 150 PRO A C 1
ATOM 1188 O O . PRO A 1 150 ? -19.276 10.200 6.095 1.00 59.12 150 PRO A O 1
ATOM 1191 N N . MET A 1 151 ? -19.912 8.548 7.450 1.00 69.56 151 MET A N 1
ATOM 1192 C CA . MET A 1 151 ? -19.041 7.508 6.859 1.00 69.56 151 MET A CA 1
ATOM 1193 C C . MET A 1 151 ? -19.457 7.068 5.445 1.00 69.56 151 MET A C 1
ATOM 1195 O O . MET A 1 151 ? -19.366 5.895 5.118 1.00 69.56 151 MET A O 1
ATOM 1199 N N . ARG A 1 152 ? -19.974 7.957 4.593 1.00 77.62 152 ARG A N 1
ATOM 1200 C CA . ARG A 1 152 ? -20.167 7.681 3.162 1.00 77.62 152 ARG A CA 1
ATOM 1201 C C . ARG A 1 152 ? -19.119 8.438 2.376 1.00 77.62 152 ARG A C 1
ATOM 1203 O O . ARG A 1 152 ? -19.060 9.664 2.493 1.00 77.62 152 ARG A O 1
ATOM 1210 N N . GLY A 1 153 ? -18.337 7.746 1.558 1.00 84.25 153 GLY A N 1
ATOM 1211 C CA . GLY A 1 153 ? -17.281 8.376 0.773 1.00 84.25 153 GLY A CA 1
ATOM 1212 C C . GLY A 1 153 ? -16.064 7.493 0.556 1.00 84.25 153 GLY A C 1
ATOM 1213 O O . GLY A 1 153 ? -16.026 6.331 0.950 1.00 84.25 153 GLY A O 1
ATOM 1214 N N . LEU A 1 154 ? -15.067 8.087 -0.088 1.00 86.62 154 LEU A N 1
ATOM 1215 C CA . LEU A 1 154 ? -13.726 7.547 -0.221 1.00 86.62 154 LEU A CA 1
ATOM 1216 C C . LEU A 1 154 ? -12.757 8.640 0.218 1.00 86.62 154 LEU A C 1
ATOM 1218 O O . LEU A 1 154 ? -12.810 9.742 -0.326 1.00 86.62 154 LEU A O 1
ATOM 1222 N N . ALA A 1 155 ? -11.875 8.329 1.159 1.00 85.75 155 ALA A N 1
ATOM 1223 C CA . ALA A 1 155 ? -10.676 9.118 1.410 1.00 85.75 155 ALA A CA 1
ATOM 1224 C C . ALA A 1 155 ? -9.448 8.306 0.997 1.00 85.75 155 ALA A C 1
ATOM 1226 O O . ALA A 1 155 ? -9.374 7.104 1.262 1.00 85.75 155 ALA A O 1
ATOM 1227 N N . LEU A 1 156 ? -8.505 8.967 0.329 1.00 88.56 156 LEU A N 1
ATOM 1228 C CA . LEU A 1 156 ? -7.211 8.403 -0.032 1.00 88.56 156 LEU A CA 1
ATOM 1229 C C . LEU A 1 156 ? -6.154 9.050 0.853 1.00 88.56 156 LEU A C 1
ATOM 1231 O O . LEU A 1 156 ? -6.083 10.272 0.912 1.00 88.56 156 LEU A O 1
ATOM 1235 N N . GLN A 1 157 ? -5.356 8.227 1.523 1.00 88.69 157 GLN A N 1
ATOM 1236 C CA . GLN A 1 157 ? -4.277 8.669 2.399 1.00 88.69 157 GLN A CA 1
ATOM 1237 C C . GLN A 1 157 ? -2.930 8.184 1.887 1.00 88.69 157 GLN A C 1
ATOM 1239 O O . GLN A 1 157 ? -2.838 7.146 1.224 1.00 88.69 157 GLN A O 1
ATOM 1244 N N . GLY A 1 158 ? -1.878 8.932 2.216 1.00 85.88 158 GLY A N 1
ATOM 1245 C CA . GLY A 1 158 ? -0.519 8.606 1.791 1.00 85.88 158 GLY A CA 1
ATOM 1246 C C . GLY A 1 158 ? -0.145 9.079 0.396 1.00 85.88 158 GLY A C 1
ATOM 1247 O O . GLY A 1 158 ? 0.842 8.594 -0.133 1.00 85.88 158 GLY A O 1
ATOM 1248 N N . LEU A 1 159 ? -0.905 9.996 -0.210 1.00 86.44 159 LEU A N 1
ATOM 1249 C CA . LEU A 1 159 ? -0.617 10.535 -1.547 1.00 86.44 159 LEU A CA 1
ATOM 1250 C C . LEU A 1 159 ? 0.294 11.779 -1.521 1.00 86.44 159 LEU A C 1
ATOM 1252 O O . LEU A 1 159 ? 0.260 12.580 -2.453 1.00 86.44 159 LEU A O 1
ATOM 1256 N N . GLY A 1 160 ? 1.073 11.957 -0.450 1.00 79.62 160 GLY A N 1
ATOM 1257 C CA . GLY A 1 160 ? 1.975 13.097 -0.274 1.00 79.62 160 GLY A CA 1
ATOM 1258 C C . GLY A 1 160 ? 3.234 13.025 -1.144 1.00 79.62 160 GLY A C 1
ATOM 1259 O O . GLY A 1 160 ? 3.421 12.104 -1.937 1.00 79.62 160 GLY A O 1
ATOM 1260 N N . GLU A 1 161 ? 4.142 13.985 -0.964 1.00 75.94 161 GLU A N 1
ATOM 1261 C CA . GLU A 1 161 ? 5.378 14.114 -1.754 1.00 75.94 161 GLU A CA 1
ATOM 1262 C C . GLU A 1 161 ? 6.217 12.824 -1.793 1.00 75.94 161 GLU A C 1
ATOM 1264 O O . GLU A 1 161 ? 6.646 12.388 -2.863 1.00 75.94 161 GLU A O 1
ATOM 1269 N N . PHE A 1 162 ? 6.372 12.148 -0.650 1.00 77.94 162 PHE A N 1
ATOM 1270 C CA . PHE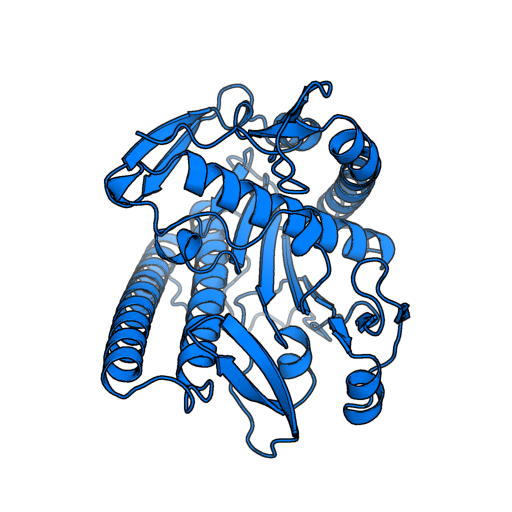 A 1 162 ? 7.125 10.894 -0.565 1.00 77.94 162 PHE A CA 1
ATOM 1271 C C . PHE A 1 162 ? 6.531 9.778 -1.434 1.00 77.94 162 PHE A C 1
ATOM 1273 O O . PHE A 1 162 ? 7.267 8.906 -1.886 1.00 77.94 162 PHE A O 1
ATOM 1280 N N . TYR A 1 163 ? 5.226 9.807 -1.717 1.00 85.56 163 TYR A N 1
ATOM 1281 C CA . TYR A 1 163 ? 4.556 8.798 -2.534 1.00 85.56 163 TYR A CA 1
ATOM 1282 C C . TYR A 1 163 ? 5.007 8.829 -3.995 1.00 85.56 163 TYR A C 1
ATOM 1284 O O . TYR A 1 163 ? 5.020 7.796 -4.664 1.00 85.56 163 TYR A O 1
ATOM 1292 N N . ILE A 1 164 ? 5.412 10.005 -4.492 1.00 83.19 164 ILE A N 1
ATOM 1293 C CA . ILE A 1 164 ? 5.968 10.152 -5.841 1.00 83.19 164 ILE A CA 1
ATOM 1294 C C . ILE A 1 164 ? 7.259 9.333 -5.965 1.00 83.19 164 ILE A C 1
ATOM 1296 O O . ILE A 1 164 ? 7.449 8.637 -6.965 1.00 83.19 164 ILE A O 1
ATOM 1300 N N . GLY A 1 165 ? 8.126 9.394 -4.950 1.00 79.81 165 GLY A N 1
ATOM 1301 C CA . GLY A 1 165 ? 9.388 8.651 -4.917 1.00 79.81 165 GLY A CA 1
ATOM 1302 C C . GLY A 1 165 ? 9.239 7.195 -4.468 1.00 79.81 165 GLY A C 1
ATOM 1303 O O . GLY A 1 165 ? 9.934 6.319 -4.981 1.00 79.81 165 GLY A O 1
ATOM 1304 N N . LEU A 1 166 ? 8.317 6.927 -3.541 1.00 84.56 166 LEU A N 1
ATOM 1305 C CA . LEU A 1 166 ? 8.155 5.647 -2.855 1.00 84.56 166 LEU A CA 1
ATOM 1306 C C . LEU A 1 166 ? 6.665 5.251 -2.776 1.00 84.56 166 LEU A C 1
ATOM 1308 O O . LEU A 1 166 ? 6.033 5.403 -1.726 1.00 84.56 166 LEU A O 1
ATOM 1312 N N . PRO A 1 167 ? 6.078 4.705 -3.862 1.00 91.00 167 PRO A N 1
ATOM 1313 C CA . PRO A 1 167 ? 4.667 4.311 -3.916 1.00 91.00 167 PRO A CA 1
ATOM 1314 C C . PRO A 1 167 ? 4.403 2.965 -3.220 1.00 91.00 167 PRO A C 1
ATOM 1316 O O . PRO A 1 167 ? 3.827 2.029 -3.789 1.00 91.00 167 PRO A O 1
ATOM 1319 N N . SER A 1 168 ? 4.881 2.852 -1.984 1.00 91.75 168 SER A N 1
ATOM 1320 C CA . SER A 1 168 ? 4.925 1.608 -1.217 1.00 91.75 168 SER A CA 1
ATOM 1321 C C . SER A 1 168 ? 3.803 1.495 -0.196 1.00 91.75 168 SER A C 1
ATOM 1323 O O . SER A 1 168 ? 3.507 0.381 0.213 1.00 91.75 168 SER A O 1
ATOM 1325 N N . ALA A 1 169 ? 3.151 2.595 0.194 1.00 93.62 169 ALA A N 1
ATOM 1326 C CA . ALA A 1 169 ? 2.051 2.577 1.157 1.00 93.62 169 ALA A CA 1
ATOM 1327 C C . ALA A 1 169 ? 0.925 3.543 0.764 1.00 93.62 169 ALA A C 1
ATOM 1329 O O . ALA A 1 169 ? 1.205 4.673 0.373 1.00 93.62 169 ALA A O 1
ATOM 1330 N N . ILE A 1 170 ? -0.333 3.106 0.890 1.00 94.81 170 ILE A N 1
ATOM 1331 C CA . ILE A 1 170 ? -1.538 3.948 0.773 1.00 94.81 170 ILE A CA 1
ATOM 1332 C C . ILE A 1 170 ? -2.615 3.515 1.764 1.00 94.81 170 ILE A C 1
ATOM 1334 O O . ILE A 1 170 ? -2.675 2.349 2.157 1.00 94.81 170 ILE A O 1
ATOM 1338 N N . GLY A 1 171 ? -3.508 4.443 2.100 1.00 93.38 171 GLY A N 1
ATOM 1339 C CA . GLY A 1 171 ? -4.753 4.169 2.813 1.00 93.38 171 GLY A CA 1
ATOM 1340 C C . GLY A 1 171 ? -5.975 4.461 1.944 1.00 93.38 171 GLY A C 1
ATOM 1341 O O . GLY A 1 171 ? -6.014 5.475 1.248 1.00 93.38 171 GLY A O 1
ATOM 1342 N N . LEU A 1 172 ? -6.980 3.590 1.992 1.00 92.88 172 LEU A N 1
ATOM 1343 C CA . LEU A 1 172 ? -8.315 3.823 1.450 1.00 92.88 172 LEU A CA 1
ATOM 1344 C C . LEU A 1 172 ? -9.328 3.717 2.588 1.00 92.88 172 LEU A C 1
ATOM 1346 O O . LEU A 1 172 ? -9.548 2.626 3.106 1.00 92.88 172 LEU A O 1
ATOM 1350 N N . LEU A 1 173 ? -9.998 4.816 2.922 1.00 88.88 173 LEU A N 1
ATOM 1351 C CA . LEU A 1 173 ? -11.176 4.784 3.785 1.00 88.88 173 LEU A CA 1
ATOM 1352 C C . LEU A 1 173 ? -12.410 4.794 2.892 1.00 88.88 173 LEU A C 1
ATOM 1354 O O . LEU A 1 173 ? -12.812 5.847 2.400 1.00 88.88 173 LEU A O 1
ATOM 1358 N N . VAL A 1 174 ? -12.975 3.614 2.648 1.00 89.12 174 VAL A N 1
ATOM 1359 C CA . VAL A 1 174 ? -14.208 3.435 1.880 1.00 89.12 174 VAL A CA 1
ATOM 1360 C C . VAL A 1 174 ? -15.355 3.277 2.856 1.00 89.12 174 VAL A C 1
ATOM 1362 O O . VAL A 1 174 ? -15.491 2.248 3.519 1.00 89.12 174 VAL A O 1
ATOM 1365 N N . ASN A 1 175 ? -16.229 4.268 2.893 1.00 86.88 175 ASN A N 1
ATOM 1366 C CA . ASN A 1 175 ? -17.301 4.341 3.862 1.00 86.88 175 ASN A CA 1
ATOM 1367 C C . ASN A 1 175 ? -16.764 4.189 5.303 1.00 86.88 175 ASN A C 1
ATOM 1369 O O . ASN A 1 175 ? -16.028 5.050 5.780 1.00 86.88 175 ASN A O 1
ATOM 1373 N N . ASN A 1 176 ? -17.089 3.086 5.980 1.00 83.75 176 ASN A N 1
ATOM 1374 C CA . ASN A 1 176 ? -16.617 2.731 7.318 1.00 83.75 176 ASN A CA 1
ATOM 1375 C C . ASN A 1 176 ? -15.486 1.689 7.339 1.00 83.75 176 ASN A C 1
ATOM 1377 O O . ASN A 1 176 ? -15.189 1.139 8.396 1.00 83.75 176 ASN A O 1
ATOM 1381 N N . ILE A 1 177 ? -14.857 1.407 6.199 1.00 88.31 177 ILE A N 1
ATOM 1382 C CA . ILE A 1 177 ? -13.813 0.387 6.066 1.00 88.31 177 ILE A CA 1
ATOM 1383 C C . ILE A 1 177 ? -12.508 1.063 5.658 1.00 88.31 177 ILE A C 1
ATOM 1385 O O . ILE A 1 177 ? -12.410 1.637 4.575 1.00 88.31 177 ILE A O 1
ATOM 1389 N N . SER A 1 178 ? -11.506 0.980 6.526 1.00 89.12 178 SER A N 1
ATOM 1390 C CA . SER A 1 178 ? -10.130 1.384 6.254 1.00 89.12 178 SER A CA 1
ATOM 1391 C C . SER A 1 178 ? -9.341 0.192 5.723 1.00 89.12 178 SER A C 1
ATOM 1393 O O . SER A 1 178 ? -9.350 -0.893 6.308 1.00 89.12 178 SER A O 1
ATOM 1395 N N . LEU A 1 179 ? -8.672 0.411 4.595 1.00 93.69 179 LEU A N 1
ATOM 1396 C CA . LEU A 1 179 ? -7.757 -0.518 3.953 1.00 93.69 179 LEU A CA 1
ATOM 1397 C C . LEU A 1 179 ? -6.398 0.166 3.839 1.00 93.69 179 LEU A C 1
ATOM 1399 O O . LEU A 1 179 ? -6.247 1.112 3.068 1.00 93.69 179 LEU A O 1
ATOM 1403 N N . THR A 1 180 ? -5.398 -0.298 4.582 1.00 93.75 180 THR A N 1
ATOM 1404 C CA . THR A 1 180 ? -4.010 0.148 4.392 1.00 93.75 180 THR A CA 1
ATOM 1405 C C . THR A 1 180 ? -3.258 -0.908 3.601 1.00 93.75 180 THR A C 1
ATOM 1407 O O . THR A 1 180 ? -3.147 -2.053 4.033 1.00 93.75 180 THR A O 1
ATOM 1410 N N . SER A 1 181 ? -2.753 -0.524 2.433 1.00 95.50 181 SER A N 1
ATOM 1411 C CA . SER A 1 181 ? -1.931 -1.379 1.582 1.00 95.50 181 SER A CA 1
ATOM 1412 C C . SER A 1 181 ? -0.484 -0.953 1.690 1.00 95.50 181 SER A C 1
ATOM 1414 O O . SER A 1 181 ? -0.175 0.213 1.445 1.00 95.50 181 SER A O 1
ATOM 1416 N N . ILE A 1 182 ? 0.393 -1.900 2.000 1.00 94.31 182 ILE A N 1
ATOM 1417 C CA . ILE A 1 182 ? 1.836 -1.693 2.048 1.00 94.31 182 ILE A CA 1
ATOM 1418 C C . ILE A 1 182 ? 2.498 -2.776 1.204 1.00 94.31 182 ILE A C 1
ATOM 1420 O O . ILE A 1 182 ? 2.120 -3.944 1.272 1.00 94.31 182 ILE A O 1
ATOM 1424 N N . SER A 1 183 ? 3.487 -2.411 0.400 1.00 94.44 183 SER A N 1
ATOM 1425 C CA . SER A 1 183 ? 4.293 -3.373 -0.337 1.00 94.44 183 SER A CA 1
ATOM 1426 C C . SER A 1 183 ? 5.718 -2.892 -0.500 1.00 94.44 183 SER A C 1
ATOM 1428 O O . SER A 1 183 ? 5.971 -1.777 -0.957 1.00 94.44 183 SER A O 1
ATOM 1430 N N . SER A 1 184 ? 6.649 -3.767 -0.151 1.00 91.44 184 SER A N 1
ATOM 1431 C CA . SER A 1 184 ? 8.078 -3.539 -0.289 1.00 91.44 184 SER A CA 1
ATOM 1432 C C . SER A 1 184 ? 8.800 -4.874 -0.361 1.00 91.44 184 SER A C 1
ATOM 1434 O O . SER A 1 184 ? 8.236 -5.913 -0.034 1.00 91.44 184 SER A O 1
ATOM 1436 N N . ASP A 1 185 ? 10.050 -4.842 -0.787 1.00 87.19 185 ASP A N 1
ATOM 1437 C CA . ASP A 1 185 ? 10.955 -5.976 -0.683 1.00 87.19 185 ASP A CA 1
ATOM 1438 C C . ASP A 1 185 ? 11.074 -6.447 0.779 1.00 87.19 185 ASP A C 1
ATOM 1440 O O . ASP A 1 185 ? 11.268 -5.637 1.689 1.00 87.19 185 ASP A O 1
ATOM 1444 N N . PHE A 1 186 ? 10.909 -7.756 0.997 1.00 86.19 186 PHE A N 1
ATOM 1445 C CA . PHE A 1 186 ? 11.095 -8.449 2.286 1.00 86.19 186 PHE A CA 1
ATOM 1446 C C . PHE A 1 186 ? 10.253 -7.932 3.458 1.00 86.19 186 PHE A C 1
ATOM 1448 O O . PHE A 1 186 ? 10.564 -8.219 4.616 1.00 86.19 186 PHE A O 1
ATOM 1455 N N . LEU A 1 187 ? 9.199 -7.155 3.190 1.00 87.12 187 LEU A N 1
ATOM 1456 C CA . LEU A 1 187 ? 8.340 -6.588 4.225 1.00 87.12 187 LEU A CA 1
ATOM 1457 C C . LEU A 1 187 ? 7.749 -7.686 5.114 1.00 87.12 187 LEU A C 1
ATOM 1459 O O . LEU A 1 187 ? 7.949 -7.673 6.323 1.00 87.12 187 LEU A O 1
ATOM 1463 N N . ALA A 1 188 ? 7.039 -8.640 4.513 1.00 87.69 188 ALA A N 1
ATOM 1464 C CA . ALA A 1 188 ? 6.370 -9.720 5.223 1.00 87.69 188 ALA A CA 1
ATOM 1465 C C . ALA A 1 188 ? 7.392 -10.695 5.816 1.00 87.69 188 ALA A C 1
ATOM 1467 O O . ALA A 1 188 ? 7.233 -11.108 6.964 1.00 87.69 188 ALA A O 1
ATOM 1468 N N . LEU A 1 189 ? 8.468 -10.996 5.081 1.00 85.81 189 LEU A N 1
ATOM 1469 C CA . LEU A 1 189 ? 9.562 -11.842 5.556 1.00 85.81 189 LEU A CA 1
ATOM 1470 C C . LEU A 1 189 ? 10.131 -11.335 6.892 1.00 85.81 189 LEU A C 1
ATOM 1472 O 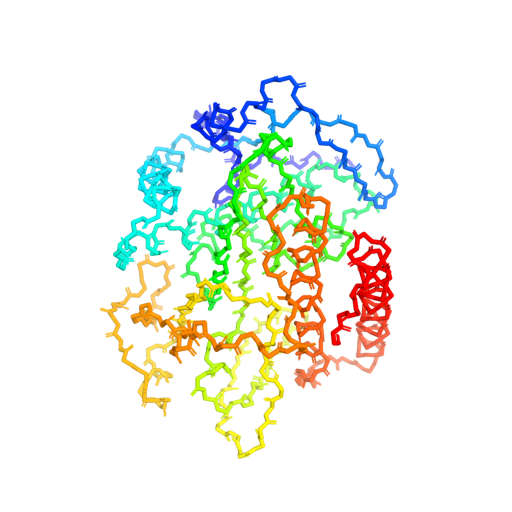O . LEU A 1 189 ? 10.231 -12.099 7.850 1.00 85.81 189 LEU A O 1
ATOM 1476 N N . ARG A 1 190 ? 10.418 -10.034 6.997 1.00 81.31 190 ARG A N 1
ATOM 1477 C CA . ARG A 1 190 ? 10.953 -9.402 8.218 1.00 81.31 190 ARG A CA 1
ATOM 1478 C C . ARG A 1 190 ? 9.977 -9.371 9.393 1.00 81.31 190 ARG A C 1
ATOM 1480 O O . ARG A 1 190 ? 10.382 -9.145 10.530 1.00 81.31 190 ARG A O 1
ATOM 1487 N N . HIS A 1 191 ? 8.686 -9.599 9.153 1.00 78.12 191 HIS A N 1
ATOM 1488 C CA . HIS A 1 191 ? 7.724 -9.787 10.239 1.00 78.12 191 HIS A CA 1
ATOM 1489 C C . HIS A 1 191 ? 7.774 -11.190 10.842 1.00 78.12 191 HIS A C 1
ATOM 1491 O O . HIS A 1 191 ? 7.460 -11.350 12.025 1.00 78.12 191 HIS A O 1
ATOM 1497 N N . ILE A 1 192 ? 8.140 -12.194 10.043 1.00 79.12 192 ILE A N 1
ATOM 1498 C CA . ILE A 1 192 ? 8.110 -13.606 10.440 1.00 79.12 192 ILE A CA 1
ATOM 1499 C C . ILE A 1 192 ? 9.491 -14.187 10.750 1.00 79.12 192 ILE A C 1
ATOM 1501 O O . ILE A 1 192 ? 9.573 -15.223 11.416 1.00 79.12 192 ILE A O 1
ATOM 1505 N N . ARG A 1 193 ? 10.565 -13.544 10.286 1.00 82.81 193 ARG A N 1
ATOM 1506 C CA . ARG A 1 193 ? 11.959 -13.950 10.483 1.00 82.81 193 ARG A CA 1
ATOM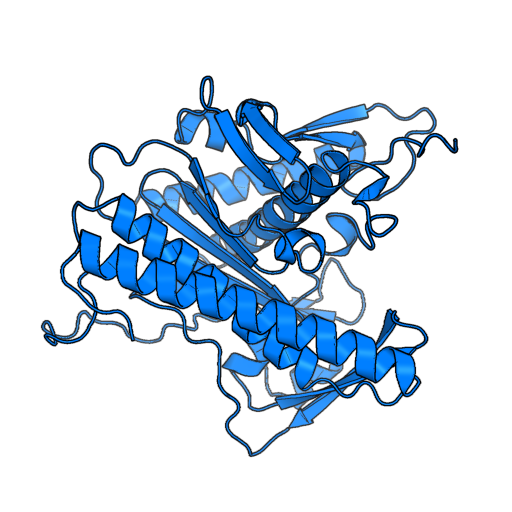 1507 C C . ARG A 1 193 ? 12.831 -12.728 10.750 1.00 82.81 193 ARG A C 1
ATOM 1509 O O . ARG A 1 193 ? 12.580 -11.650 10.220 1.00 82.81 193 ARG A O 1
ATOM 1516 N N . ASN A 1 194 ? 13.885 -12.927 11.532 1.00 80.31 194 ASN A N 1
ATOM 1517 C CA . ASN A 1 194 ? 14.927 -11.925 11.700 1.00 80.31 194 ASN A CA 1
ATOM 1518 C C . ASN A 1 194 ? 15.929 -12.102 10.556 1.00 80.31 194 ASN A C 1
ATOM 1520 O O . ASN A 1 194 ? 16.680 -13.078 10.507 1.00 80.31 194 ASN A O 1
ATOM 1524 N N . VAL A 1 195 ? 15.878 -11.186 9.597 1.00 80.88 195 VAL A N 1
ATOM 1525 C CA . VAL A 1 195 ? 16.724 -11.201 8.405 1.00 80.88 195 VAL A CA 1
ATOM 1526 C C . VAL A 1 195 ? 17.261 -9.815 8.138 1.00 80.88 195 VAL A C 1
ATOM 1528 O O . VAL A 1 195 ? 16.509 -8.841 8.048 1.00 80.88 195 VAL A O 1
ATOM 1531 N N . ARG A 1 196 ? 18.568 -9.763 7.919 1.00 78.94 196 ARG A N 1
ATOM 1532 C CA . ARG A 1 196 ? 19.245 -8.601 7.376 1.00 78.94 196 ARG A CA 1
ATOM 1533 C C . ARG A 1 196 ? 19.278 -8.721 5.863 1.00 78.94 196 ARG A C 1
ATOM 1535 O O . ARG A 1 196 ? 19.627 -9.763 5.313 1.00 78.94 196 ARG A O 1
ATOM 1542 N N . VAL A 1 197 ? 18.908 -7.639 5.192 1.00 78.06 197 VAL A N 1
ATOM 1543 C CA . VAL A 1 197 ? 18.906 -7.569 3.730 1.00 78.06 197 VAL A CA 1
ATOM 1544 C C . VAL A 1 197 ? 20.124 -6.775 3.305 1.00 78.06 197 VAL A C 1
ATOM 1546 O O . VAL A 1 197 ? 20.253 -5.596 3.630 1.00 78.06 197 VAL A O 1
ATOM 1549 N N . LEU A 1 198 ? 21.014 -7.431 2.577 1.00 76.94 198 LEU A N 1
ATOM 1550 C CA . LEU A 1 198 ? 22.144 -6.797 1.924 1.00 76.94 198 LEU A CA 1
ATOM 1551 C C . LEU A 1 198 ? 21.707 -6.477 0.499 1.00 76.94 198 LEU A C 1
ATOM 1553 O O . LEU A 1 198 ? 21.489 -7.388 -0.295 1.00 76.94 198 LEU A O 1
ATOM 1557 N N . GLN A 1 199 ? 21.502 -5.203 0.189 1.00 72.88 199 GLN A N 1
ATOM 1558 C CA . GLN A 1 199 ? 21.177 -4.780 -1.171 1.00 72.88 199 GLN A CA 1
ATOM 1559 C C . GLN A 1 199 ? 22.478 -4.567 -1.949 1.00 72.88 199 GLN A C 1
ATOM 1561 O O . GLN A 1 199 ? 23.445 -4.040 -1.408 1.00 72.88 199 GLN A O 1
ATOM 1566 N N . SER A 1 200 ? 22.503 -4.981 -3.213 1.00 67.12 200 SER A N 1
ATOM 1567 C CA . SER A 1 200 ? 23.509 -4.544 -4.179 1.00 67.12 200 SER A CA 1
ATOM 1568 C C . SER A 1 200 ? 22.832 -3.616 -5.181 1.00 67.12 200 SER A C 1
ATOM 1570 O O . SER A 1 200 ? 21.706 -3.863 -5.632 1.00 67.12 200 SER A O 1
ATOM 1572 N N . SER A 1 201 ? 23.480 -2.493 -5.481 1.00 59.59 201 SER A N 1
ATOM 1573 C CA . SER A 1 201 ? 22.917 -1.488 -6.380 1.00 59.59 201 SER A CA 1
ATOM 1574 C C . SER A 1 201 ? 23.987 -0.953 -7.305 1.00 59.59 201 SER A C 1
ATOM 1576 O O . SER A 1 201 ? 24.960 -0.374 -6.843 1.00 59.59 201 SER A O 1
ATOM 1578 N N . THR A 1 202 ? 23.782 -1.072 -8.610 1.00 53.50 202 THR A N 1
ATOM 1579 C CA . THR A 1 202 ? 24.727 -0.554 -9.596 1.00 53.50 202 THR A CA 1
ATOM 1580 C C . THR A 1 202 ? 24.113 0.676 -10.245 1.00 53.50 202 THR A C 1
ATOM 1582 O O . THR A 1 202 ? 23.031 0.606 -10.824 1.00 53.50 202 THR A O 1
ATOM 1585 N N . MET A 1 203 ? 24.790 1.825 -10.139 1.00 49.81 203 MET A N 1
ATOM 1586 C CA . MET A 1 203 ? 24.342 3.103 -10.721 1.00 49.81 203 MET A CA 1
ATOM 1587 C C . MET A 1 203 ? 22.899 3.508 -10.341 1.00 49.81 203 MET A C 1
ATOM 1589 O O . MET A 1 203 ? 22.176 4.087 -11.150 1.00 49.81 203 MET A O 1
ATOM 1593 N N . GLY A 1 204 ? 22.472 3.219 -9.107 1.00 50.22 204 GLY A N 1
ATOM 1594 C CA . GLY A 1 204 ? 21.156 3.617 -8.588 1.00 50.22 204 GLY A CA 1
ATOM 1595 C C . GLY A 1 204 ? 19.988 2.699 -8.970 1.00 50.22 204 GLY A C 1
ATOM 1596 O O . GLY A 1 204 ? 18.856 2.963 -8.550 1.00 50.22 204 GLY A O 1
ATOM 1597 N N . ASP A 1 205 ? 20.251 1.614 -9.702 1.00 49.91 205 ASP A N 1
ATOM 1598 C CA . ASP A 1 205 ? 19.306 0.517 -9.894 1.00 49.91 205 ASP A CA 1
ATOM 1599 C C . ASP A 1 205 ? 19.650 -0.638 -8.946 1.00 49.91 205 ASP A C 1
ATOM 1601 O O . ASP A 1 205 ? 20.809 -1.031 -8.808 1.00 49.91 205 ASP A O 1
ATOM 1605 N N . LEU A 1 206 ? 18.631 -1.189 -8.281 1.00 56.22 206 LEU A N 1
ATOM 1606 C CA . LEU A 1 206 ? 18.774 -2.410 -7.485 1.00 56.22 206 LEU A CA 1
ATOM 1607 C C . LEU A 1 206 ? 19.142 -3.561 -8.427 1.00 56.22 206 LEU A C 1
ATOM 1609 O O . LEU A 1 206 ? 18.321 -3.978 -9.247 1.00 56.22 206 LEU A O 1
ATOM 1613 N N . THR A 1 207 ? 20.373 -4.056 -8.312 1.00 55.41 207 THR A N 1
ATOM 1614 C CA . THR A 1 207 ? 20.917 -5.138 -9.146 1.00 55.41 207 THR A CA 1
ATOM 1615 C C . THR A 1 207 ? 20.826 -6.496 -8.471 1.00 55.41 207 THR A C 1
ATOM 1617 O O . THR A 1 207 ? 20.828 -7.517 -9.159 1.00 55.41 207 THR A O 1
ATOM 1620 N N . GLY A 1 208 ? 20.669 -6.525 -7.147 1.00 70.25 208 GLY A N 1
ATOM 1621 C CA . GLY A 1 208 ? 20.413 -7.749 -6.407 1.00 70.25 208 GLY A CA 1
ATOM 1622 C C . GLY A 1 208 ? 20.170 -7.518 -4.921 1.00 70.25 208 GLY A C 1
ATOM 1623 O O . GLY A 1 208 ? 20.191 -6.399 -4.406 1.00 70.25 208 GLY A O 1
ATOM 1624 N N . PHE A 1 209 ? 19.906 -8.616 -4.229 1.00 77.31 209 PHE A N 1
ATOM 1625 C CA . PHE A 1 209 ? 19.845 -8.669 -2.779 1.00 77.31 209 PHE A CA 1
ATOM 1626 C C . PHE A 1 209 ? 20.416 -10.001 -2.300 1.00 77.31 209 PHE A C 1
ATOM 1628 O O . PHE A 1 209 ? 20.395 -11.002 -3.016 1.00 77.31 209 PHE A O 1
ATOM 1635 N N . SER A 1 210 ? 20.926 -10.013 -1.078 1.00 80.31 210 SER A N 1
ATOM 1636 C CA . SER A 1 210 ? 21.253 -11.222 -0.333 1.00 80.31 210 SER A CA 1
ATOM 1637 C C . SER A 1 210 ? 20.585 -11.146 1.028 1.00 80.31 210 SER A C 1
ATOM 1639 O O . SER A 1 210 ? 20.612 -10.107 1.693 1.00 80.31 210 SER A O 1
ATOM 1641 N N . LEU A 1 211 ? 19.958 -12.243 1.429 1.00 83.00 211 LEU A N 1
ATOM 1642 C CA . LEU A 1 211 ? 19.289 -12.364 2.712 1.00 83.00 211 LEU A CA 1
ATOM 1643 C C . LEU A 1 211 ? 20.240 -13.069 3.670 1.00 83.00 211 LEU A C 1
ATOM 1645 O O . LEU A 1 211 ? 20.820 -14.093 3.335 1.00 83.00 211 LEU A O 1
ATOM 1649 N N . VAL A 1 212 ? 20.445 -12.486 4.847 1.00 82.06 212 VAL A N 1
ATOM 1650 C CA . VAL A 1 212 ? 21.300 -13.066 5.881 1.00 82.06 212 VAL A CA 1
ATOM 1651 C C . VAL A 1 212 ? 20.454 -13.231 7.136 1.00 82.06 212 VAL A C 1
ATOM 1653 O O . VAL A 1 212 ? 19.924 -12.228 7.625 1.00 82.06 212 VAL A O 1
ATOM 1656 N N . PRO A 1 213 ? 20.313 -14.452 7.681 1.00 81.38 213 PRO A N 1
ATOM 1657 C CA . PRO A 1 213 ? 19.717 -14.639 8.996 1.00 81.38 213 PRO A CA 1
ATOM 1658 C C . PRO A 1 213 ? 20.419 -13.740 10.017 1.00 81.38 213 PRO A C 1
ATOM 1660 O O . PRO A 1 213 ? 21.648 -13.752 10.118 1.00 81.38 213 PRO A O 1
ATOM 1663 N N . ASP A 1 214 ? 19.651 -12.952 10.763 1.00 76.88 214 ASP A N 1
ATOM 1664 C CA . ASP A 1 214 ? 20.195 -12.055 11.780 1.00 76.88 214 ASP A CA 1
ATOM 1665 C C . ASP A 1 214 ? 19.657 -12.443 13.158 1.00 76.88 214 ASP A C 1
ATOM 1667 O O . ASP A 1 214 ? 18.476 -12.739 13.331 1.00 76.88 214 ASP A O 1
ATOM 1671 N N . ALA A 1 215 ? 20.537 -12.478 14.154 1.00 67.75 215 ALA A N 1
ATOM 1672 C CA . ALA A 1 215 ? 20.146 -12.735 15.534 1.00 67.75 215 ALA A CA 1
ATOM 1673 C C . ALA A 1 215 ? 19.596 -11.470 16.214 1.00 67.75 215 ALA A C 1
ATOM 1675 O O . ALA A 1 215 ? 18.954 -11.571 17.262 1.00 67.75 215 ALA A O 1
ATOM 1676 N N . VAL A 1 216 ? 19.845 -10.287 15.641 1.00 69.50 216 VAL A N 1
ATOM 1677 C CA . VAL A 1 216 ? 19.343 -9.018 16.165 1.00 69.50 216 VAL A CA 1
ATOM 1678 C C . VAL A 1 216 ? 17.847 -8.902 15.877 1.00 69.50 216 VAL A C 1
ATOM 1680 O O . VAL A 1 216 ? 17.401 -9.040 14.739 1.00 69.50 216 VAL A O 1
ATOM 1683 N N . ASP A 1 217 ? 17.061 -8.639 16.922 1.00 66.75 217 ASP A N 1
ATOM 1684 C CA . ASP A 1 217 ? 15.636 -8.337 16.790 1.00 66.75 217 ASP A CA 1
ATOM 1685 C C . ASP A 1 217 ? 15.479 -6.941 16.174 1.00 66.75 217 ASP A C 1
ATOM 1687 O O . ASP A 1 217 ? 15.510 -5.914 16.860 1.00 66.75 217 ASP A O 1
ATOM 1691 N N . GLU A 1 218 ? 15.401 -6.891 14.845 1.00 64.44 218 GLU A N 1
ATOM 1692 C CA . GLU A 1 218 ? 15.115 -5.650 14.142 1.00 64.44 218 GLU A CA 1
ATOM 1693 C C . GLU A 1 218 ? 13.680 -5.182 14.435 1.00 64.44 218 GLU A C 1
ATOM 1695 O O . GLU A 1 218 ? 12.754 -5.991 14.548 1.00 64.44 218 GLU A O 1
ATOM 1700 N N . PRO A 1 219 ? 13.446 -3.860 14.539 1.00 64.31 219 PRO A N 1
ATOM 1701 C CA . PRO A 1 219 ? 12.113 -3.345 14.798 1.00 64.31 219 PRO A CA 1
ATOM 1702 C C . PRO A 1 219 ? 11.177 -3.712 13.646 1.00 64.31 219 PRO A C 1
ATOM 1704 O O . PRO A 1 219 ? 11.301 -3.187 12.543 1.00 64.31 219 PRO A O 1
ATOM 1707 N N . ARG A 1 220 ? 10.211 -4.586 13.927 1.00 75.50 220 ARG A N 1
ATOM 1708 C CA . ARG A 1 220 ? 9.116 -4.924 13.012 1.00 75.50 220 ARG A CA 1
ATOM 1709 C C . ARG A 1 220 ? 8.184 -3.727 12.865 1.00 75.50 220 ARG A C 1
ATOM 1711 O O . ARG A 1 220 ? 8.003 -2.964 13.817 1.00 75.50 220 ARG A O 1
ATOM 1718 N N . LEU A 1 221 ? 7.566 -3.573 11.696 1.00 77.44 221 LEU A N 1
ATOM 1719 C CA . LEU A 1 221 ? 6.533 -2.559 11.509 1.00 77.44 221 LEU A CA 1
ATOM 1720 C C . LEU A 1 221 ? 5.409 -2.804 12.531 1.00 77.44 221 LEU A C 1
ATOM 1722 O O . LEU A 1 221 ? 4.829 -3.884 12.604 1.00 77.44 221 LEU A O 1
ATOM 1726 N N . LYS A 1 222 ? 5.121 -1.803 13.360 1.00 76.19 222 LYS A N 1
ATOM 1727 C CA . LYS A 1 222 ? 4.024 -1.851 14.327 1.00 76.19 222 LYS A CA 1
ATOM 1728 C C . LYS A 1 222 ? 2.938 -0.912 13.839 1.00 76.19 222 LYS A C 1
ATOM 1730 O O . LYS A 1 222 ? 3.161 0.291 13.744 1.00 76.19 222 LYS A O 1
ATOM 1735 N N . LEU A 1 223 ? 1.789 -1.482 13.504 1.00 74.00 223 LEU A N 1
ATOM 1736 C CA . LEU A 1 223 ? 0.609 -0.734 13.090 1.00 74.00 223 LEU A CA 1
ATOM 1737 C C . LEU A 1 223 ? -0.312 -0.533 14.298 1.00 74.00 223 LEU A C 1
ATOM 1739 O O . LEU A 1 223 ? -0.333 -1.340 15.227 1.00 74.00 223 LEU A O 1
ATOM 1743 N N . LEU A 1 224 ? -1.043 0.574 14.302 1.00 67.31 224 LEU A N 1
ATOM 1744 C CA . LEU A 1 224 ? -1.964 0.962 15.361 1.00 67.31 224 LEU A CA 1
ATOM 1745 C C . LEU A 1 224 ? -3.350 0.325 15.147 1.00 67.31 224 LEU A C 1
ATOM 1747 O O . LEU A 1 224 ? -3.929 0.422 14.059 1.00 67.31 224 LEU A O 1
ATOM 1751 N N . GLY A 1 225 ? -3.916 -0.229 16.228 1.00 60.56 225 GLY A N 1
ATOM 1752 C CA . GLY A 1 225 ? -5.318 -0.667 16.334 1.00 60.56 225 GLY A CA 1
ATOM 1753 C C . GLY A 1 225 ? -5.572 -2.170 16.128 1.00 60.56 225 GLY A C 1
ATOM 1754 O O . GLY A 1 225 ? -4.722 -2.896 15.629 1.00 60.56 225 GLY A O 1
ATOM 1755 N N . GLY A 1 226 ? -6.773 -2.633 16.510 1.00 56.16 226 GLY A N 1
ATOM 1756 C CA . GLY A 1 226 ? -7.242 -4.029 16.397 1.00 56.16 226 GLY A CA 1
ATOM 1757 C C . GLY A 1 226 ? -7.709 -4.419 14.993 1.00 56.16 226 GLY A C 1
ATOM 1758 O O . GLY A 1 226 ? -8.841 -4.856 14.804 1.00 56.16 226 GLY A O 1
ATOM 1759 N N . ALA A 1 227 ? -6.862 -4.167 14.001 1.00 62.72 227 ALA A N 1
ATOM 1760 C CA . ALA A 1 227 ? -7.123 -4.527 12.616 1.00 62.72 227 ALA A CA 1
ATOM 1761 C C . ALA A 1 227 ? -7.042 -6.041 12.386 1.00 62.72 227 ALA A C 1
ATOM 1763 O O . ALA A 1 227 ? -6.543 -6.767 13.235 1.00 62.72 227 ALA A O 1
ATOM 1764 N N . SER A 1 228 ? -7.513 -6.489 11.221 1.00 82.19 228 SER A N 1
ATOM 1765 C CA . SER A 1 228 ? -7.055 -7.740 10.615 1.00 82.19 228 SER A CA 1
ATOM 1766 C C . SER A 1 228 ? -5.913 -7.442 9.642 1.00 82.19 228 SER A C 1
ATOM 1768 O O . SER A 1 228 ? -6.073 -6.656 8.708 1.00 82.19 228 SER A O 1
ATOM 1770 N N . THR A 1 229 ? -4.775 -8.079 9.864 1.00 86.19 229 THR A N 1
ATOM 1771 C CA . THR A 1 229 ? -3.495 -7.865 9.208 1.00 86.19 229 THR A CA 1
ATOM 1772 C C . THR A 1 229 ? -3.134 -9.134 8.475 1.00 86.19 229 THR A C 1
ATOM 1774 O O . THR A 1 229 ? -2.858 -10.188 9.061 1.00 86.19 229 THR A O 1
ATOM 1777 N N . PHE A 1 230 ? -3.123 -9.014 7.162 1.00 90.06 230 PHE A N 1
ATOM 1778 C CA . PHE A 1 230 ? -2.758 -10.084 6.264 1.00 90.06 230 PHE A CA 1
ATOM 1779 C C . PHE A 1 230 ? -1.452 -9.729 5.589 1.00 90.06 230 PHE A C 1
ATOM 1781 O O . PHE A 1 230 ? -1.238 -8.582 5.201 1.00 90.06 230 PHE A O 1
ATOM 1788 N N . ALA A 1 231 ? -0.592 -10.716 5.422 1.00 91.38 231 ALA A N 1
ATOM 1789 C CA . ALA A 1 231 ? 0.646 -10.565 4.700 1.00 91.38 231 ALA A CA 1
ATOM 1790 C C . ALA A 1 231 ? 0.858 -11.710 3.721 1.00 91.38 231 ALA A C 1
ATOM 1792 O O . ALA A 1 231 ? 0.290 -12.795 3.850 1.00 91.38 231 ALA A O 1
ATOM 1793 N N . GLN A 1 232 ? 1.697 -11.455 2.732 1.00 94.50 232 GLN A N 1
ATOM 1794 C CA . GLN A 1 232 ? 2.170 -12.469 1.810 1.00 94.50 232 GLN A CA 1
ATOM 1795 C C . GLN A 1 232 ? 3.633 -12.201 1.486 1.00 94.50 232 GLN A C 1
ATOM 1797 O O . GLN A 1 232 ? 3.985 -11.081 1.109 1.00 94.50 232 GLN A O 1
ATOM 1802 N N . CYS A 1 233 ? 4.456 -13.238 1.615 1.00 93.50 233 CYS A N 1
ATOM 1803 C CA . CYS A 1 233 ? 5.835 -13.230 1.153 1.00 93.50 233 CYS A CA 1
ATOM 1804 C C . CYS A 1 233 ? 5.884 -13.593 -0.333 1.00 93.50 233 CYS A C 1
ATOM 1806 O O . CYS A 1 233 ? 5.196 -14.521 -0.773 1.00 93.50 233 CYS A O 1
ATOM 1808 N N . ILE A 1 234 ? 6.703 -12.872 -1.091 1.00 93.12 234 ILE A N 1
ATOM 1809 C CA . ILE A 1 234 ? 6.972 -13.108 -2.508 1.00 93.12 234 ILE A CA 1
ATOM 1810 C C . ILE A 1 234 ? 8.484 -13.022 -2.701 1.00 93.12 234 ILE A C 1
ATOM 1812 O O . ILE A 1 234 ? 9.051 -11.931 -2.697 1.00 93.12 234 ILE A O 1
ATOM 1816 N N . LEU A 1 235 ? 9.124 -14.181 -2.843 1.00 91.12 235 LEU A N 1
ATOM 1817 C CA . LEU A 1 235 ? 10.582 -14.343 -2.810 1.00 91.12 235 LEU A CA 1
ATOM 1818 C C . LEU A 1 235 ? 11.044 -15.303 -3.923 1.00 91.12 235 LEU A C 1
ATOM 1820 O O . LEU A 1 235 ? 10.229 -16.087 -4.422 1.00 91.12 235 LEU A O 1
ATOM 1824 N N . PRO A 1 236 ? 12.332 -15.285 -4.301 1.00 91.00 236 PRO A N 1
ATOM 1825 C CA . PRO A 1 236 ? 12.954 -16.362 -5.068 1.00 91.00 236 PRO A CA 1
ATOM 1826 C C . PRO A 1 236 ? 12.714 -17.746 -4.446 1.00 91.00 236 PRO A C 1
ATOM 1828 O O . PRO A 1 236 ? 12.685 -17.891 -3.225 1.00 91.00 236 PRO A O 1
ATOM 1831 N N . ASP A 1 237 ? 12.589 -18.780 -5.282 1.00 90.00 237 ASP A N 1
ATOM 1832 C CA . ASP A 1 237 ? 12.291 -20.151 -4.830 1.00 90.00 237 ASP A CA 1
ATOM 1833 C C . ASP A 1 237 ? 13.319 -20.687 -3.817 1.00 90.00 237 ASP A C 1
ATOM 1835 O O . ASP A 1 237 ? 12.959 -21.394 -2.874 1.00 90.00 237 ASP A O 1
ATOM 1839 N N . ALA A 1 238 ? 14.594 -20.328 -3.994 1.00 87.81 238 ALA A N 1
ATOM 1840 C CA . ALA A 1 238 ? 15.682 -20.744 -3.111 1.00 87.81 238 ALA A CA 1
ATOM 1841 C C . ALA A 1 238 ? 15.527 -20.195 -1.680 1.00 87.81 238 ALA A C 1
ATOM 1843 O O . ALA A 1 238 ? 15.806 -20.908 -0.716 1.00 87.81 238 ALA A O 1
ATOM 1844 N N . ASP A 1 239 ? 15.009 -18.972 -1.542 1.00 87.56 239 ASP A N 1
ATOM 1845 C CA . ASP A 1 239 ? 14.919 -18.277 -0.257 1.00 87.56 239 ASP A CA 1
ATOM 1846 C C . ASP A 1 239 ? 13.797 -18.859 0.622 1.00 87.56 239 ASP A C 1
ATOM 1848 O O . ASP A 1 239 ? 13.905 -18.888 1.846 1.00 87.56 239 ASP A O 1
ATOM 1852 N N . PHE A 1 240 ? 12.721 -19.393 0.027 1.00 88.00 240 PHE A N 1
ATOM 1853 C CA . PHE A 1 240 ? 11.650 -20.048 0.795 1.00 88.00 240 PHE A CA 1
ATOM 1854 C C . PHE A 1 240 ? 12.162 -21.243 1.603 1.00 88.00 240 PHE A C 1
ATOM 1856 O O . PHE A 1 240 ? 11.769 -21.419 2.759 1.00 88.00 240 PHE A O 1
ATOM 1863 N N . ALA A 1 241 ? 13.042 -22.048 1.000 1.00 83.62 241 ALA A N 1
ATOM 1864 C CA . ALA A 1 241 ? 13.653 -23.192 1.666 1.00 83.62 241 ALA A CA 1
ATOM 1865 C C . ALA A 1 241 ? 14.629 -22.751 2.765 1.00 83.62 241 ALA A C 1
ATOM 1867 O O . ALA A 1 241 ? 14.653 -23.357 3.834 1.00 83.62 241 ALA A O 1
ATOM 1868 N N . GLU A 1 242 ? 15.398 -21.684 2.528 1.00 86.00 242 GLU A N 1
ATOM 1869 C CA . GLU A 1 242 ? 16.351 -21.145 3.504 1.00 86.00 242 GLU A CA 1
ATOM 1870 C C . GLU A 1 242 ? 15.659 -20.624 4.774 1.00 86.00 242 GLU A C 1
ATOM 1872 O O . GLU A 1 242 ? 16.132 -20.866 5.885 1.00 86.00 242 GLU A O 1
ATOM 1877 N N . PHE A 1 243 ? 14.510 -19.956 4.628 1.00 85.69 243 PHE A N 1
ATOM 1878 C CA . PHE A 1 243 ? 13.795 -19.333 5.748 1.00 85.69 243 PHE A CA 1
ATOM 1879 C C . PHE A 1 243 ? 12.677 -20.190 6.355 1.00 85.69 243 PHE A C 1
ATOM 1881 O O . PHE A 1 243 ? 11.952 -19.704 7.234 1.00 85.69 243 PHE A O 1
ATOM 1888 N N . ASP A 1 244 ? 12.538 -21.448 5.926 1.00 86.38 244 ASP A N 1
ATOM 1889 C CA . ASP A 1 244 ? 11.474 -22.364 6.357 1.00 86.38 244 ASP A CA 1
ATOM 1890 C C . ASP A 1 244 ? 10.085 -21.707 6.240 1.00 86.38 244 ASP A C 1
ATOM 1892 O O . ASP A 1 244 ? 9.323 -21.585 7.206 1.00 86.38 244 ASP A O 1
ATOM 1896 N N . ILE A 1 245 ? 9.799 -21.159 5.056 1.00 87.38 245 ILE A N 1
ATOM 1897 C CA . ILE A 1 245 ? 8.512 -20.540 4.732 1.00 87.38 245 ILE A CA 1
ATOM 1898 C C . ILE A 1 245 ? 7.755 -21.499 3.816 1.00 87.38 245 ILE A C 1
ATOM 1900 O O . ILE A 1 245 ? 8.294 -21.915 2.789 1.00 87.38 245 ILE A O 1
ATOM 1904 N N . PRO A 1 246 ? 6.494 -21.847 4.128 1.00 89.31 246 PRO A N 1
ATOM 1905 C CA . PRO A 1 246 ? 5.717 -22.703 3.249 1.00 89.31 246 PRO A CA 1
ATOM 1906 C C . PRO A 1 246 ? 5.470 -22.008 1.908 1.00 89.31 246 PRO A C 1
ATOM 1908 O O . PRO A 1 246 ? 5.082 -20.838 1.856 1.00 89.31 246 PRO A O 1
ATOM 1911 N N . VAL A 1 247 ? 5.645 -22.757 0.822 1.00 93.19 247 VAL A N 1
ATOM 1912 C CA . VAL A 1 247 ? 5.270 -22.330 -0.529 1.00 93.19 247 VAL A CA 1
ATOM 1913 C C . VAL A 1 247 ? 3.800 -22.670 -0.757 1.00 93.19 247 VAL A C 1
ATOM 1915 O O . VAL A 1 247 ? 3.383 -23.811 -0.563 1.00 93.19 247 VAL A O 1
ATOM 1918 N N . HIS A 1 248 ? 3.004 -21.686 -1.174 1.00 93.69 248 HIS A N 1
ATOM 1919 C CA . HIS A 1 248 ? 1.622 -21.907 -1.608 1.00 93.69 248 HIS A CA 1
ATOM 1920 C C . HIS A 1 248 ? 1.552 -22.219 -3.102 1.00 93.69 248 HIS A C 1
ATOM 1922 O O . HIS A 1 248 ? 0.870 -23.155 -3.512 1.00 93.69 248 HIS A O 1
ATOM 1928 N N . ALA A 1 249 ? 2.254 -21.426 -3.910 1.00 93.94 249 ALA A N 1
ATOM 1929 C CA . ALA A 1 249 ? 2.289 -21.569 -5.357 1.00 93.94 249 ALA A CA 1
ATOM 1930 C C . ALA A 1 249 ? 3.541 -20.902 -5.936 1.00 93.94 249 ALA A C 1
ATOM 1932 O O . ALA A 1 249 ? 4.096 -19.979 -5.339 1.00 93.94 249 ALA A O 1
ATOM 1933 N N . SER A 1 250 ? 3.935 -21.315 -7.138 1.00 92.94 250 SER A N 1
ATOM 1934 C CA . SER A 1 250 ? 4.864 -20.531 -7.953 1.00 92.94 250 SER A CA 1
ATOM 1935 C C . SER A 1 250 ? 4.214 -19.209 -8.367 1.00 92.94 250 SER A C 1
ATOM 1937 O O . SER A 1 250 ? 3.011 -19.144 -8.639 1.00 92.94 250 SER A O 1
ATOM 1939 N N . SER A 1 251 ? 5.009 -18.146 -8.443 1.00 87.44 251 SER A N 1
ATOM 1940 C CA . SER A 1 251 ? 4.548 -16.843 -8.906 1.00 87.44 251 SER A CA 1
ATOM 1941 C C . SER A 1 251 ? 4.121 -16.918 -10.370 1.00 87.44 251 SER A C 1
ATOM 1943 O O . SER A 1 251 ? 4.894 -17.278 -11.256 1.00 87.44 251 SER A O 1
ATOM 1945 N N . SER A 1 252 ? 2.887 -16.504 -10.654 1.00 84.25 252 SER A N 1
ATOM 1946 C CA . SER A 1 252 ? 2.397 -16.357 -12.030 1.00 84.25 252 SER A CA 1
ATOM 1947 C C . SER A 1 252 ? 2.975 -15.129 -12.745 1.00 84.25 252 SER A C 1
ATOM 1949 O O . SER A 1 252 ? 2.727 -14.931 -13.936 1.00 84.25 252 SER A O 1
ATOM 1951 N N . ARG A 1 253 ? 3.713 -14.271 -12.024 1.00 84.31 253 ARG A N 1
ATOM 1952 C CA . ARG A 1 253 ? 4.177 -12.959 -12.497 1.00 84.31 253 ARG A CA 1
ATOM 1953 C C . ARG A 1 253 ? 5.695 -12.845 -12.611 1.00 84.31 253 ARG A C 1
ATOM 1955 O O . ARG A 1 253 ? 6.145 -11.931 -13.303 1.00 84.31 253 ARG A O 1
ATOM 1962 N N . GLU A 1 254 ? 6.458 -13.725 -11.967 1.00 84.00 254 GLU A N 1
ATOM 1963 C CA . GLU A 1 254 ? 7.925 -13.704 -11.955 1.00 84.00 254 GLU A CA 1
ATOM 1964 C C . GLU A 1 254 ? 8.473 -15.149 -11.958 1.00 84.00 254 GLU A C 1
ATOM 1966 O O . GLU A 1 254 ? 8.292 -15.867 -10.975 1.00 84.00 254 GLU A O 1
ATOM 1971 N N . PRO A 1 255 ? 9.089 -15.622 -13.058 1.00 88.50 255 PRO A N 1
ATOM 1972 C CA . PRO A 1 255 ? 9.659 -16.970 -13.122 1.00 88.50 255 PRO A CA 1
ATOM 1973 C C . PRO A 1 255 ? 10.763 -17.197 -12.078 1.00 88.50 255 PRO A C 1
ATOM 1975 O O . PRO A 1 255 ? 11.622 -16.339 -11.894 1.00 88.50 255 PRO A O 1
ATOM 1978 N N . GLY A 1 256 ? 10.771 -18.369 -11.435 1.00 89.69 256 GLY A N 1
ATOM 1979 C CA . GLY A 1 256 ? 11.747 -18.720 -10.388 1.00 89.69 256 GLY A CA 1
ATOM 1980 C C . GLY A 1 256 ? 11.472 -18.082 -9.021 1.00 89.69 256 GLY A C 1
ATOM 1981 O O . GLY A 1 256 ? 12.348 -18.073 -8.156 1.00 89.69 256 GLY A O 1
ATOM 1982 N N . TRP A 1 257 ? 10.283 -17.497 -8.851 1.00 92.25 257 TRP A N 1
ATOM 1983 C CA . TRP A 1 257 ? 9.802 -16.955 -7.588 1.00 92.25 257 TRP A CA 1
ATOM 1984 C C . TRP A 1 257 ? 8.557 -17.707 -7.139 1.00 92.25 257 TRP A C 1
ATOM 1986 O O . TRP A 1 257 ? 7.749 -18.163 -7.955 1.00 92.25 257 TRP A O 1
ATOM 1996 N N . SER A 1 258 ? 8.353 -17.733 -5.830 1.00 93.88 258 SER A N 1
ATOM 1997 C CA . SER A 1 258 ? 7.219 -18.365 -5.173 1.00 93.88 258 SER A CA 1
ATOM 1998 C C . SER A 1 258 ? 6.457 -17.366 -4.314 1.00 93.88 258 SER A C 1
ATOM 2000 O O . SER A 1 258 ? 6.927 -16.270 -3.998 1.00 93.88 258 SER A O 1
ATOM 2002 N N . VAL A 1 259 ? 5.234 -17.742 -3.956 1.00 94.12 259 VAL A N 1
ATOM 2003 C CA . VAL A 1 259 ? 4.397 -16.988 -3.029 1.00 94.12 259 VAL A CA 1
ATOM 2004 C C . VAL A 1 259 ? 4.044 -17.841 -1.819 1.00 94.12 259 VAL A C 1
ATOM 2006 O O . VAL A 1 259 ? 3.755 -19.034 -1.947 1.00 94.12 259 VAL A O 1
ATOM 2009 N N . SER A 1 260 ? 4.036 -17.228 -0.636 1.00 93.56 260 SER A N 1
ATOM 2010 C CA . SER A 1 260 ? 3.581 -17.895 0.585 1.00 93.56 260 SER A CA 1
ATOM 2011 C C . SER A 1 260 ? 2.052 -18.031 0.612 1.00 93.56 260 SER A C 1
ATOM 2013 O O . SER A 1 260 ? 1.335 -17.291 -0.085 1.00 93.56 260 SER A O 1
ATOM 2015 N N . PRO A 1 261 ? 1.515 -18.905 1.484 1.00 92.38 261 PRO A N 1
ATOM 2016 C CA . PRO A 1 261 ? 0.147 -18.778 1.963 1.00 92.38 261 PRO A CA 1
ATOM 2017 C C . PRO A 1 261 ? -0.098 -17.371 2.510 1.00 92.38 261 PRO A C 1
ATOM 2019 O O . PRO A 1 261 ? 0.847 -16.665 2.883 1.00 92.38 261 PRO A O 1
ATOM 2022 N N . VAL A 1 262 ? -1.364 -16.966 2.585 1.00 90.25 262 VAL A N 1
ATOM 2023 C CA . VAL A 1 262 ? -1.713 -15.755 3.325 1.00 90.25 262 VAL A CA 1
ATOM 2024 C C . VAL A 1 262 ? -1.330 -15.951 4.786 1.00 90.25 262 VAL A C 1
ATOM 2026 O O . VAL A 1 262 ? -1.834 -16.833 5.479 1.00 90.25 262 VAL A O 1
ATOM 2029 N N . LEU A 1 263 ? -0.443 -15.091 5.261 1.00 87.19 263 LEU A N 1
ATOM 2030 C CA . LEU A 1 263 ? -0.036 -15.033 6.648 1.00 87.19 263 LEU A CA 1
ATOM 2031 C C . LEU A 1 263 ? -0.993 -14.098 7.372 1.00 87.19 263 LEU A C 1
ATOM 2033 O O . LEU A 1 263 ? -1.094 -12.916 7.048 1.00 87.19 263 LEU A O 1
ATOM 2037 N N . ARG A 1 264 ? -1.697 -14.619 8.369 1.00 83.44 264 ARG A N 1
ATOM 2038 C CA . ARG A 1 264 ? -2.440 -13.784 9.310 1.00 83.44 264 ARG A CA 1
ATOM 2039 C C . ARG A 1 264 ? -1.439 -13.357 10.367 1.00 83.44 264 ARG A C 1
ATOM 2041 O O . ARG A 1 264 ? -1.049 -14.165 11.205 1.00 83.44 264 ARG A O 1
ATOM 2048 N N . LEU A 1 265 ? -0.974 -12.114 10.276 1.00 74.06 265 LEU A N 1
ATOM 2049 C CA . LEU A 1 265 ? -0.022 -11.573 11.248 1.00 74.06 265 LEU A CA 1
ATOM 2050 C C . LEU A 1 265 ? -0.704 -11.246 12.588 1.00 74.06 265 LEU A C 1
ATOM 2052 O O . LEU A 1 265 ? -0.021 -10.949 13.565 1.00 74.06 265 LEU A O 1
ATOM 2056 N N . ASP A 1 266 ? -2.027 -11.435 12.649 1.00 62.09 266 ASP A N 1
ATOM 2057 C CA . ASP A 1 266 ? -2.846 -11.311 13.847 1.00 62.09 266 ASP A CA 1
ATOM 2058 C C . ASP A 1 266 ? -3.283 -12.681 14.372 1.00 62.09 266 ASP A C 1
ATOM 2060 O O . ASP A 1 266 ? -4.308 -13.245 13.983 1.00 62.09 266 ASP A O 1
ATOM 2064 N N . GLY A 1 267 ? -2.506 -13.219 15.306 1.00 39.47 267 GLY A N 1
ATOM 2065 C CA . GLY A 1 267 ? -2.944 -14.296 16.186 1.00 39.47 267 GLY A CA 1
ATOM 2066 C C . GLY A 1 267 ? -3.332 -13.727 17.550 1.00 39.47 267 GLY A C 1
ATOM 2067 O O . GLY A 1 267 ? -2.462 -13.550 18.393 1.00 39.47 267 GLY A O 1
ATOM 2068 N N . ASN A 1 268 ? -4.631 -13.507 17.784 1.00 31.05 268 ASN A N 1
ATOM 2069 C CA . ASN A 1 268 ? -5.260 -13.067 19.045 1.00 31.05 268 ASN A CA 1
ATOM 2070 C C . ASN A 1 268 ? -5.159 -11.571 19.409 1.00 31.05 268 ASN A C 1
ATOM 2072 O O . ASN A 1 268 ? -4.422 -11.184 20.312 1.00 31.05 268 ASN A O 1
ATOM 2076 N N . LEU A 1 269 ? -6.082 -10.767 18.882 1.00 34.88 269 LEU A N 1
ATOM 2077 C CA . LEU A 1 269 ? -6.793 -9.807 19.731 1.00 34.88 269 LEU A CA 1
ATOM 2078 C C . LEU A 1 269 ? -8.201 -10.361 19.963 1.00 34.88 269 LEU A C 1
ATOM 2080 O O . LEU A 1 269 ? -9.145 -10.060 19.243 1.00 34.88 269 LEU A O 1
ATOM 2084 N N . ARG A 1 270 ? -8.345 -11.201 20.996 1.00 29.66 270 ARG A N 1
ATOM 2085 C CA . ARG A 1 270 ? -9.592 -11.141 21.768 1.00 29.66 270 ARG A CA 1
ATOM 2086 C C . ARG A 1 270 ? -9.660 -9.717 22.309 1.00 29.66 270 ARG A C 1
ATOM 2088 O O . ARG A 1 270 ? -8.606 -9.197 22.681 1.00 29.66 270 ARG A O 1
ATOM 2095 N N . GLU A 1 271 ? -10.841 -9.103 22.370 1.00 28.67 271 GLU A N 1
ATOM 2096 C CA . GLU A 1 271 ? -11.025 -7.946 23.249 1.00 28.67 271 GLU A CA 1
ATOM 2097 C C . GLU A 1 271 ? -10.453 -8.339 24.614 1.00 28.67 271 GLU A C 1
ATOM 2099 O O . GLU A 1 271 ? -11.016 -9.167 25.334 1.00 28.67 271 GLU A O 1
ATOM 2104 N N . ALA A 1 272 ? -9.271 -7.819 24.945 1.00 27.50 272 ALA A N 1
ATOM 2105 C CA . ALA A 1 272 ? -8.860 -7.782 26.325 1.00 27.50 272 ALA A CA 1
ATOM 2106 C C . ALA A 1 272 ? -9.945 -6.959 27.014 1.00 27.50 272 ALA A C 1
ATOM 2108 O O . ALA A 1 272 ? -10.327 -5.904 26.495 1.00 27.50 272 ALA A O 1
ATOM 2109 N N . ALA A 1 273 ? -10.457 -7.443 28.149 1.00 31.62 273 ALA A N 1
ATOM 2110 C CA . ALA A 1 273 ? -11.255 -6.599 29.030 1.00 31.62 273 ALA A CA 1
ATOM 2111 C C . ALA A 1 273 ? -10.556 -5.232 29.103 1.00 31.62 273 ALA A C 1
ATOM 2113 O O . ALA A 1 273 ? -9.334 -5.223 29.288 1.00 31.62 273 ALA A O 1
ATOM 2114 N N . PRO A 1 274 ? -11.277 -4.128 28.841 1.00 31.11 274 PRO A N 1
ATOM 2115 C CA . PRO A 1 274 ? -10.700 -2.879 28.367 1.00 31.11 274 PRO A CA 1
ATOM 2116 C C . PRO A 1 274 ? -9.539 -2.463 29.262 1.00 31.11 274 PRO A C 1
ATOM 2118 O O . PRO A 1 274 ? -9.731 -1.992 30.382 1.00 31.11 274 PRO A O 1
ATOM 2121 N N . ALA A 1 275 ? -8.318 -2.667 28.769 1.00 33.75 275 ALA A N 1
ATOM 2122 C CA . ALA A 1 275 ? -7.148 -2.084 29.379 1.00 33.75 275 ALA A CA 1
ATOM 2123 C C . ALA A 1 275 ? -7.221 -0.603 29.028 1.00 33.75 275 ALA A C 1
ATOM 2125 O O . ALA A 1 275 ? -7.183 -0.226 27.858 1.00 33.75 275 ALA A O 1
ATOM 2126 N N . THR A 1 276 ? -7.337 0.241 30.044 1.00 34.78 276 THR A N 1
ATOM 2127 C CA . THR A 1 276 ? -7.483 1.703 29.978 1.00 34.78 276 THR A CA 1
ATOM 2128 C C . THR A 1 276 ? -6.316 2.444 29.293 1.00 34.78 276 THR A C 1
ATOM 2130 O O . THR A 1 276 ? -6.195 3.654 29.439 1.00 34.78 276 THR A O 1
ATOM 2133 N N . ALA A 1 277 ? -5.459 1.743 28.543 1.00 33.03 277 ALA A N 1
ATOM 2134 C CA . ALA A 1 277 ? -4.316 2.270 27.802 1.00 33.03 277 ALA A CA 1
ATOM 2135 C C . ALA A 1 277 ? -4.269 1.842 26.316 1.00 33.03 277 ALA A C 1
ATOM 2137 O O . ALA A 1 277 ? -3.402 2.314 25.585 1.00 33.03 277 ALA A O 1
ATOM 2138 N N . SER A 1 278 ? -5.178 0.986 25.830 1.00 37.25 278 SER A N 1
ATOM 2139 C CA . SER A 1 278 ? -5.307 0.712 24.392 1.00 37.25 278 SER A CA 1
ATOM 2140 C C . SER A 1 278 ? -6.400 1.596 23.807 1.00 37.25 278 SER A C 1
ATOM 2142 O O . SER A 1 278 ? -7.542 1.546 24.261 1.00 37.25 278 SER A O 1
ATOM 2144 N N . VAL A 1 279 ? -6.032 2.408 22.819 1.00 41.16 279 VAL A N 1
ATOM 2145 C CA . VAL A 1 279 ? -6.912 3.313 22.072 1.00 41.16 279 VAL A CA 1
ATOM 2146 C C . VAL A 1 279 ? -8.278 2.647 21.795 1.00 41.16 279 VAL A C 1
ATOM 2148 O O . VAL A 1 279 ? -8.312 1.638 21.088 1.00 41.16 279 VAL A O 1
ATOM 2151 N N . PRO A 1 280 ? -9.399 3.154 22.343 1.00 40.97 280 PRO A N 1
ATOM 2152 C CA . PRO A 1 280 ? -10.722 2.601 22.106 1.00 40.97 280 PRO A CA 1
ATOM 2153 C C . PRO A 1 280 ? -11.071 2.704 20.624 1.00 40.97 280 PRO A C 1
ATOM 2155 O O . PRO A 1 280 ? -10.837 3.735 19.991 1.00 40.97 280 PRO A O 1
ATOM 2158 N N . VAL A 1 281 ? -11.683 1.650 20.087 1.00 45.84 281 VAL A N 1
ATOM 2159 C CA . VAL A 1 281 ? -12.366 1.693 18.792 1.00 45.84 281 VAL A CA 1
ATOM 2160 C C . VAL A 1 281 ? -13.553 2.645 18.951 1.00 45.84 281 VAL A C 1
ATOM 2162 O O . VAL A 1 281 ? -14.607 2.273 19.462 1.00 45.84 281 VAL A O 1
ATOM 2165 N N . PHE A 1 282 ? -13.351 3.917 18.606 1.00 48.22 282 PHE A N 1
ATOM 2166 C CA . PHE A 1 282 ? -14.343 4.958 18.847 1.00 48.22 282 PHE A CA 1
ATOM 2167 C C . PHE A 1 282 ? -15.478 4.875 17.825 1.00 48.22 282 PHE A C 1
ATOM 2169 O O . PHE A 1 282 ? -15.325 5.145 16.630 1.00 48.22 282 PHE A O 1
ATOM 2176 N N . THR A 1 283 ? -16.657 4.532 18.330 1.00 49.03 283 THR A N 1
ATOM 2177 C CA . THR A 1 283 ? -17.928 4.464 17.614 1.00 49.03 283 THR A CA 1
ATOM 2178 C C . THR A 1 283 ? -18.465 5.882 17.352 1.00 49.03 283 THR A C 1
ATOM 2180 O O . THR A 1 283 ? -19.442 6.295 17.969 1.00 49.03 283 THR A O 1
ATOM 2183 N N . GLY A 1 284 ? -17.812 6.685 16.502 1.00 55.16 284 GLY A N 1
ATOM 2184 C CA . GLY A 1 284 ? -18.419 7.950 16.048 1.00 55.16 284 GLY A CA 1
ATOM 2185 C C . GLY A 1 284 ? -17.499 9.084 15.598 1.00 55.16 284 GLY A C 1
ATOM 2186 O O . GLY A 1 284 ? -17.996 10.031 14.994 1.00 55.16 284 GLY A O 1
ATOM 2187 N N . ASN A 1 285 ? -16.183 9.019 15.832 1.00 71.44 285 ASN A N 1
ATOM 2188 C CA . ASN A 1 285 ? -15.272 10.075 15.380 1.00 71.44 285 ASN A CA 1
ATOM 2189 C C . ASN A 1 285 ? -14.567 9.680 14.074 1.00 71.44 285 ASN A C 1
ATOM 2191 O O . ASN A 1 285 ? -13.454 9.162 14.061 1.00 71.44 285 ASN A O 1
ATOM 2195 N N . VAL A 1 286 ? -15.257 9.925 12.960 1.00 73.50 286 VAL A N 1
ATOM 2196 C CA . VAL A 1 286 ? -14.775 9.669 11.591 1.00 73.50 286 VAL A CA 1
ATOM 2197 C C . VAL A 1 286 ? -13.415 10.304 11.330 1.00 73.50 286 VAL A C 1
ATOM 2199 O O . VAL A 1 286 ? -12.545 9.667 10.738 1.00 73.50 286 VAL A O 1
ATOM 2202 N N . ALA A 1 287 ? -13.229 11.539 11.800 1.00 80.38 287 ALA A N 1
ATOM 2203 C CA . ALA A 1 287 ? -11.968 12.250 11.660 1.00 80.38 287 ALA A CA 1
ATOM 2204 C C . ALA A 1 287 ? -10.852 11.502 12.399 1.00 80.38 287 ALA A C 1
ATOM 2206 O O . ALA A 1 287 ? -9.817 11.226 11.807 1.00 80.38 287 ALA A O 1
ATOM 2207 N N . ALA A 1 288 ? -11.099 11.046 13.630 1.00 81.06 288 ALA A N 1
ATOM 2208 C CA . ALA A 1 288 ? -10.114 10.285 14.396 1.00 81.06 288 ALA A CA 1
ATOM 2209 C C . ALA A 1 288 ? -9.749 8.946 13.725 1.00 81.06 288 ALA A C 1
ATOM 2211 O O . ALA A 1 288 ? -8.581 8.568 13.694 1.00 81.06 288 ALA A O 1
ATOM 2212 N N . ASN A 1 289 ? -10.725 8.251 13.134 1.00 80.00 289 ASN A N 1
ATOM 2213 C CA . ASN A 1 289 ? -10.481 7.017 12.379 1.00 80.00 289 ASN A CA 1
ATOM 2214 C C . ASN A 1 289 ? -9.657 7.269 11.107 1.00 80.00 289 ASN A C 1
ATOM 2216 O O . ASN A 1 289 ? -8.752 6.497 10.792 1.00 80.00 289 ASN A O 1
ATOM 2220 N N . SER A 1 290 ? -9.926 8.372 10.401 1.00 83.56 290 SER A N 1
ATOM 2221 C CA . SER A 1 290 ? -9.098 8.810 9.273 1.00 83.56 290 SER A CA 1
ATOM 2222 C C . SER A 1 290 ? -7.667 9.115 9.722 1.00 83.56 290 SER A C 1
ATOM 2224 O O . SER A 1 290 ? -6.727 8.635 9.093 1.00 83.56 290 SER A O 1
ATOM 2226 N N . VAL A 1 291 ? -7.504 9.830 10.840 1.00 86.88 291 VAL A N 1
ATOM 2227 C CA . VAL A 1 291 ? -6.197 10.144 11.434 1.00 86.88 291 VAL A CA 1
ATOM 2228 C C . VAL A 1 291 ? -5.437 8.869 11.807 1.00 86.88 291 VAL A C 1
ATOM 2230 O O . VAL A 1 291 ? -4.251 8.770 11.516 1.00 86.88 291 VAL A O 1
ATOM 2233 N N . LEU A 1 292 ? -6.093 7.851 12.380 1.00 84.69 292 LEU A N 1
ATOM 2234 C CA . LEU A 1 292 ? -5.460 6.554 12.672 1.00 84.69 292 LEU A CA 1
ATOM 2235 C C . LEU A 1 292 ? -4.990 5.825 11.409 1.00 84.69 292 LEU A C 1
ATOM 2237 O O . LEU A 1 292 ? -3.875 5.301 11.378 1.00 84.69 292 LEU A O 1
ATOM 2241 N N . MET A 1 293 ? -5.824 5.789 10.365 1.00 87.56 293 MET A N 1
ATOM 2242 C CA . MET A 1 293 ? -5.450 5.179 9.087 1.00 87.56 293 MET A CA 1
ATOM 2243 C C . MET A 1 293 ? -4.248 5.899 8.470 1.00 87.56 293 MET A C 1
ATOM 2245 O O . MET A 1 293 ? -3.286 5.261 8.047 1.00 87.56 293 MET A O 1
ATOM 2249 N N . GLU A 1 294 ? -4.280 7.228 8.446 1.00 90.12 294 GLU A N 1
ATOM 2250 C CA . GLU A 1 294 ? -3.174 8.035 7.944 1.00 90.12 294 GLU A CA 1
ATOM 2251 C C . GLU A 1 294 ? -1.911 7.819 8.785 1.00 90.12 294 GLU A C 1
ATOM 2253 O O . GLU A 1 294 ? -0.829 7.580 8.249 1.00 90.12 294 GLU A O 1
ATOM 2258 N N . ARG A 1 295 ? -2.052 7.747 10.111 1.00 89.12 295 ARG A N 1
ATOM 2259 C CA . ARG A 1 295 ? -0.951 7.452 11.028 1.00 89.12 295 ARG A CA 1
ATOM 2260 C C . ARG A 1 295 ? -0.291 6.106 10.722 1.00 89.12 295 ARG A C 1
ATOM 2262 O O . ARG A 1 295 ? 0.937 6.039 10.777 1.00 89.12 295 ARG A O 1
ATOM 2269 N N . ASN A 1 296 ? -1.061 5.078 10.355 1.00 88.00 296 ASN A N 1
ATOM 2270 C CA . ASN A 1 296 ? -0.544 3.775 9.914 1.00 88.00 296 ASN A CA 1
ATOM 2271 C C . ASN A 1 296 ? 0.249 3.865 8.605 1.00 88.00 296 ASN A C 1
ATOM 2273 O O . ASN A 1 296 ? 1.292 3.223 8.473 1.00 88.00 296 ASN A O 1
ATOM 2277 N N . VAL A 1 297 ? -0.186 4.700 7.660 1.00 91.19 297 VAL A N 1
ATOM 2278 C CA . VAL A 1 297 ? 0.581 4.967 6.435 1.00 91.19 297 VAL A CA 1
ATOM 2279 C C . VAL A 1 297 ? 1.911 5.653 6.759 1.00 91.19 297 VAL A C 1
ATOM 2281 O O . VAL A 1 297 ? 2.947 5.272 6.218 1.00 91.19 297 VAL A O 1
ATOM 2284 N N . TYR A 1 298 ? 1.916 6.614 7.684 1.00 91.56 298 TYR A N 1
ATOM 2285 C CA . TYR A 1 298 ? 3.144 7.277 8.123 1.00 91.56 298 TYR A CA 1
ATOM 2286 C C . TYR A 1 298 ? 4.076 6.353 8.931 1.00 91.56 298 TYR A C 1
ATOM 2288 O O . TYR A 1 298 ? 5.297 6.489 8.841 1.00 91.56 298 TYR A O 1
ATOM 2296 N N . GLU A 1 299 ? 3.547 5.394 9.703 1.00 89.31 299 GLU A N 1
ATOM 2297 C CA . GLU A 1 299 ? 4.367 4.333 10.315 1.00 89.31 299 GLU A CA 1
ATOM 2298 C C . GLU A 1 299 ? 5.051 3.477 9.249 1.00 89.31 299 GLU A C 1
ATOM 2300 O O . GLU A 1 299 ? 6.259 3.246 9.324 1.00 89.31 299 GLU A O 1
ATOM 2305 N N . ALA A 1 300 ? 4.296 3.064 8.227 1.00 89.75 300 ALA A N 1
ATOM 2306 C CA . ALA A 1 300 ? 4.826 2.310 7.101 1.00 89.75 300 ALA A CA 1
ATOM 2307 C C . ALA A 1 300 ? 5.918 3.094 6.363 1.00 89.75 300 ALA A C 1
ATOM 2309 O O . ALA A 1 300 ? 7.003 2.567 6.132 1.00 89.75 300 ALA A O 1
ATOM 2310 N N . ALA A 1 301 ? 5.673 4.368 6.049 1.00 90.38 301 ALA A N 1
ATOM 2311 C CA . ALA A 1 301 ? 6.651 5.228 5.391 1.00 90.38 301 ALA A CA 1
ATOM 2312 C C . ALA A 1 301 ? 7.933 5.378 6.225 1.00 90.38 301 ALA A C 1
ATOM 2314 O O . ALA A 1 301 ? 9.030 5.195 5.701 1.00 90.38 301 ALA A O 1
ATOM 2315 N N . ALA A 1 302 ? 7.813 5.637 7.532 1.00 90.50 302 ALA A N 1
ATOM 2316 C CA . ALA A 1 302 ? 8.969 5.757 8.421 1.00 90.50 302 ALA A CA 1
ATOM 2317 C C . ALA A 1 302 ? 9.774 4.453 8.495 1.00 90.50 302 ALA A C 1
ATOM 2319 O O . ALA A 1 302 ? 11.004 4.487 8.474 1.00 90.50 302 ALA A O 1
ATOM 2320 N N . PHE A 1 303 ? 9.093 3.306 8.576 1.00 88.44 303 PHE A N 1
ATOM 2321 C CA . PHE A 1 303 ? 9.737 1.994 8.544 1.00 88.44 303 PHE A CA 1
ATOM 2322 C C . PHE A 1 303 ? 10.528 1.798 7.245 1.00 88.44 303 PHE A C 1
ATOM 2324 O O . PHE A 1 303 ? 11.709 1.470 7.302 1.00 88.44 303 PHE A O 1
ATOM 2331 N N . LEU A 1 304 ? 9.917 2.076 6.092 1.00 87.12 304 LEU A N 1
ATOM 2332 C CA . LEU A 1 304 ? 10.550 1.900 4.784 1.00 87.12 304 LEU A CA 1
ATOM 2333 C C . LEU A 1 304 ? 11.727 2.856 4.552 1.00 87.12 304 LEU A C 1
ATOM 2335 O O . LEU A 1 304 ? 12.735 2.459 3.978 1.00 87.12 304 LEU A O 1
ATOM 2339 N N . ILE A 1 305 ? 11.641 4.105 5.015 1.00 87.50 305 ILE A N 1
ATOM 2340 C CA . ILE A 1 305 ? 12.759 5.055 4.913 1.00 87.50 305 ILE A CA 1
ATOM 2341 C C . ILE A 1 305 ? 13.933 4.593 5.780 1.00 87.50 305 ILE A C 1
ATOM 2343 O O . ILE A 1 305 ? 15.074 4.607 5.324 1.00 87.50 305 ILE A O 1
ATOM 2347 N N . ARG A 1 306 ? 13.669 4.146 7.014 1.00 87.38 306 ARG A N 1
ATOM 2348 C CA . ARG A 1 306 ? 14.715 3.597 7.892 1.00 87.38 306 ARG A CA 1
ATOM 2349 C C . ARG A 1 306 ? 15.330 2.331 7.311 1.00 87.38 306 ARG A C 1
ATOM 2351 O O . ARG A 1 306 ? 16.527 2.124 7.469 1.00 87.38 306 ARG A O 1
ATOM 2358 N N . ASP A 1 307 ? 14.531 1.512 6.637 1.00 80.75 307 ASP A N 1
ATOM 2359 C CA . ASP A 1 307 ? 15.023 0.339 5.924 1.00 80.75 307 ASP A CA 1
ATOM 2360 C C . ASP A 1 307 ? 16.017 0.731 4.821 1.00 80.75 307 ASP A C 1
ATOM 2362 O O . ASP A 1 307 ? 17.140 0.237 4.789 1.00 80.75 307 ASP A O 1
ATOM 2366 N N . LEU A 1 308 ? 15.661 1.718 3.994 1.00 81.12 308 LEU A N 1
ATOM 2367 C CA . LEU A 1 308 ? 16.561 2.264 2.974 1.00 81.12 308 LEU A CA 1
ATOM 2368 C C . LEU A 1 308 ? 17.835 2.884 3.569 1.00 81.12 308 LEU A C 1
ATOM 2370 O O . LEU A 1 308 ? 18.903 2.757 2.980 1.00 81.12 308 LEU A O 1
ATOM 2374 N N . GLN A 1 309 ? 17.755 3.521 4.743 1.00 84.06 309 GLN A N 1
ATOM 2375 C CA . GLN A 1 309 ? 18.935 4.055 5.442 1.00 84.06 309 GLN A CA 1
ATOM 2376 C C . GLN A 1 309 ? 19.887 2.960 5.938 1.00 84.06 309 GLN A C 1
ATOM 2378 O O . GLN A 1 309 ? 21.084 3.212 6.067 1.00 84.06 309 GLN A O 1
ATOM 2383 N N . ARG A 1 310 ? 19.363 1.770 6.254 1.00 79.19 310 ARG A N 1
ATOM 2384 C CA . ARG A 1 310 ? 20.156 0.611 6.694 1.00 79.19 310 ARG A CA 1
ATOM 2385 C C . ARG A 1 310 ? 20.704 -0.207 5.535 1.00 79.19 310 ARG A C 1
ATOM 2387 O O . ARG A 1 310 ? 21.643 -0.971 5.749 1.00 79.19 310 ARG A O 1
ATOM 2394 N N . ALA A 1 311 ? 20.105 -0.085 4.352 1.00 75.88 311 ALA A N 1
ATOM 2395 C CA . ALA A 1 311 ? 20.555 -0.799 3.174 1.00 75.88 311 ALA A CA 1
ATOM 2396 C C . ALA A 1 311 ? 22.026 -0.473 2.887 1.00 75.88 311 ALA A C 1
ATOM 2398 O O . ALA A 1 311 ? 22.465 0.681 2.953 1.00 75.88 311 ALA A O 1
ATOM 2399 N N . ASP A 1 312 ? 22.793 -1.514 2.578 1.00 70.44 312 ASP A N 1
ATOM 2400 C CA . ASP A 1 312 ? 24.179 -1.350 2.179 1.00 70.44 312 ASP A CA 1
ATOM 2401 C C . ASP A 1 312 ? 24.235 -0.732 0.776 1.00 70.44 312 ASP A C 1
ATOM 2403 O O . ASP A 1 312 ? 23.857 -1.348 -0.213 1.00 70.44 312 ASP A O 1
ATOM 2407 N N . ASN A 1 313 ? 24.698 0.513 0.702 1.00 72.81 313 ASN A N 1
ATOM 2408 C CA . ASN A 1 313 ? 24.847 1.251 -0.546 1.00 72.81 313 ASN A CA 1
ATOM 2409 C C . ASN A 1 313 ? 26.323 1.323 -0.976 1.00 72.81 313 ASN A C 1
ATOM 2411 O O . ASN A 1 313 ? 26.741 2.324 -1.555 1.00 72.81 313 ASN A O 1
ATOM 2415 N N . HIS A 1 314 ? 27.153 0.324 -0.645 1.00 69.19 314 HIS A N 1
ATOM 2416 C CA . HIS A 1 314 ? 28.610 0.371 -0.840 1.00 69.19 314 HIS A CA 1
ATOM 2417 C C . HIS A 1 314 ? 29.060 0.695 -2.274 1.00 69.19 314 HIS A C 1
ATOM 2419 O O . HIS A 1 314 ? 30.103 1.332 -2.418 1.00 69.19 314 HIS A O 1
ATOM 2425 N N . GLU A 1 315 ? 28.279 0.333 -3.294 1.00 71.44 315 GLU A N 1
ATOM 2426 C CA . GLU A 1 315 ? 28.545 0.615 -4.715 1.00 71.44 315 GLU A CA 1
ATOM 2427 C C . GLU A 1 315 ? 28.356 2.089 -5.124 1.00 71.44 315 GLU A C 1
ATOM 2429 O O . GLU A 1 315 ? 28.881 2.503 -6.157 1.00 71.44 315 GLU A O 1
ATOM 2434 N N . LEU A 1 316 ? 27.641 2.902 -4.337 1.00 76.69 316 LEU A N 1
ATOM 2435 C CA . LEU A 1 316 ? 27.542 4.343 -4.586 1.00 76.69 316 LEU A CA 1
ATOM 2436 C C . LEU A 1 316 ? 28.874 5.034 -4.255 1.00 76.69 316 LEU A C 1
ATOM 2438 O O . LEU A 1 316 ? 29.549 4.686 -3.278 1.00 76.69 316 LEU A O 1
ATOM 2442 N N . ASP A 1 317 ? 29.253 6.049 -5.028 1.00 85.56 317 ASP A N 1
ATOM 2443 C CA . ASP A 1 317 ? 30.369 6.915 -4.646 1.00 85.56 317 ASP A CA 1
ATOM 2444 C C . ASP A 1 317 ? 30.029 7.747 -3.392 1.00 85.56 317 ASP A C 1
ATOM 2446 O O . ASP A 1 317 ? 28.891 7.777 -2.913 1.00 85.56 317 ASP A O 1
ATOM 2450 N N . THR A 1 318 ? 31.041 8.383 -2.801 1.00 87.19 318 THR A N 1
ATOM 2451 C CA . THR A 1 318 ? 30.881 9.144 -1.553 1.00 87.19 318 THR A CA 1
ATOM 2452 C C . THR A 1 318 ? 29.865 10.280 -1.690 1.00 87.19 318 THR A C 1
ATOM 2454 O O . THR A 1 318 ? 29.065 10.481 -0.780 1.00 87.19 318 THR A O 1
ATOM 2457 N N . GLU A 1 319 ? 29.853 10.985 -2.823 1.00 89.12 319 GLU A N 1
ATOM 2458 C CA . GLU A 1 319 ? 28.956 12.121 -3.055 1.00 89.12 319 GLU A CA 1
ATOM 2459 C C . GLU A 1 319 ? 27.497 11.654 -3.156 1.00 89.12 319 GLU A C 1
ATOM 2461 O O . GLU A 1 319 ? 26.617 12.181 -2.472 1.00 89.12 319 GLU A O 1
ATOM 2466 N N . ALA A 1 320 ? 27.238 10.594 -3.924 1.00 84.69 320 ALA A N 1
ATOM 2467 C CA . ALA A 1 320 ? 25.920 9.984 -4.053 1.00 84.69 320 ALA A CA 1
ATOM 2468 C C . ALA A 1 320 ? 25.411 9.408 -2.720 1.00 84.69 320 ALA A C 1
ATOM 2470 O O . ALA A 1 320 ? 24.225 9.535 -2.405 1.00 84.69 320 ALA A O 1
ATOM 2471 N N . LYS A 1 321 ? 26.295 8.816 -1.902 1.00 84.75 321 LYS A N 1
ATOM 2472 C CA . LYS A 1 321 ? 25.957 8.352 -0.543 1.00 84.75 321 LYS A CA 1
ATOM 2473 C C . LYS A 1 321 ? 25.548 9.505 0.366 1.00 84.75 321 LYS A C 1
ATOM 2475 O O . LYS A 1 321 ? 24.563 9.386 1.095 1.00 84.75 321 LYS A O 1
ATOM 2480 N N . GLU A 1 322 ? 26.291 10.608 0.342 1.00 88.62 322 GLU A N 1
ATOM 2481 C CA . GLU A 1 322 ? 25.990 11.794 1.148 1.00 88.62 322 GLU A CA 1
ATOM 2482 C C . GLU A 1 322 ? 24.671 12.451 0.727 1.00 88.62 322 GLU A C 1
ATOM 2484 O O . GLU A 1 322 ? 23.864 12.813 1.593 1.00 88.62 322 GLU A O 1
ATOM 2489 N N . ALA A 1 323 ? 24.416 12.539 -0.582 1.00 87.69 323 ALA A N 1
ATOM 2490 C CA . ALA A 1 323 ? 23.158 13.033 -1.131 1.00 87.69 323 ALA A CA 1
ATOM 2491 C C . ALA A 1 323 ? 21.975 12.152 -0.698 1.00 87.69 323 ALA A C 1
ATOM 2493 O O . ALA A 1 323 ? 21.059 12.643 -0.038 1.00 87.69 323 ALA A O 1
ATOM 2494 N N . LEU A 1 324 ? 22.042 10.837 -0.945 1.00 85.69 324 LEU A N 1
ATOM 2495 C CA . LEU A 1 324 ? 20.997 9.886 -0.549 1.00 85.69 324 LEU A CA 1
ATOM 2496 C C . LEU A 1 324 ? 20.743 9.910 0.965 1.00 85.69 324 LEU A C 1
ATOM 2498 O O . LEU A 1 324 ? 19.599 9.947 1.411 1.00 85.69 324 LEU A O 1
ATOM 2502 N N . SER A 1 325 ? 21.803 9.922 1.776 1.00 88.88 325 SER A N 1
ATOM 2503 C CA . SER A 1 325 ? 21.693 10.000 3.237 1.00 88.88 325 SER A CA 1
ATOM 2504 C C . SER A 1 325 ? 21.009 11.290 3.694 1.00 88.88 325 SER A C 1
ATOM 2506 O O . SER A 1 325 ? 20.215 11.291 4.638 1.00 88.88 325 SER A O 1
ATOM 2508 N N . THR A 1 326 ? 21.290 12.407 3.026 1.00 91.50 326 THR A N 1
ATOM 2509 C CA . THR A 1 326 ? 20.644 13.693 3.304 1.00 91.50 326 THR A CA 1
ATOM 2510 C C . THR A 1 326 ? 19.167 13.666 2.923 1.00 91.50 326 THR A C 1
ATOM 2512 O O . THR A 1 326 ? 18.331 14.017 3.757 1.00 91.50 326 THR A O 1
ATOM 2515 N N . ASP A 1 327 ? 18.831 13.154 1.741 1.00 88.00 327 ASP A N 1
ATOM 2516 C CA . ASP A 1 327 ? 17.447 13.020 1.279 1.00 88.00 327 ASP A CA 1
ATOM 2517 C C . ASP A 1 327 ? 16.625 12.109 2.197 1.00 88.00 327 ASP A C 1
ATOM 2519 O O . ASP A 1 327 ? 15.534 12.483 2.631 1.00 88.00 327 ASP A O 1
ATOM 2523 N N . LEU A 1 328 ? 17.165 10.948 2.581 1.00 89.38 328 LEU A N 1
ATOM 2524 C CA . LEU A 1 328 ? 16.494 10.021 3.494 1.00 89.38 328 LEU A CA 1
ATOM 2525 C C . LEU A 1 328 ? 16.303 10.623 4.892 1.00 89.38 328 LEU A C 1
ATOM 2527 O O . LEU A 1 328 ? 15.255 10.418 5.504 1.00 89.38 328 LEU A O 1
ATOM 2531 N N . ARG A 1 329 ? 17.278 11.387 5.409 1.00 93.00 329 ARG A N 1
ATOM 2532 C CA . ARG A 1 329 ? 17.131 12.102 6.691 1.00 93.00 329 ARG A CA 1
ATOM 2533 C C . ARG A 1 329 ? 16.035 13.161 6.624 1.00 93.00 329 ARG A C 1
ATOM 2535 O O . ARG A 1 329 ? 15.216 13.229 7.538 1.00 93.00 329 ARG A O 1
ATOM 2542 N N . ASN A 1 330 ? 15.994 13.947 5.551 1.00 90.56 330 ASN A N 1
ATOM 2543 C CA . ASN A 1 330 ? 14.970 14.971 5.349 1.00 90.56 330 ASN A CA 1
ATOM 2544 C C . ASN A 1 330 ? 13.576 14.343 5.209 1.00 90.56 330 ASN A C 1
ATOM 2546 O O . ASN A 1 330 ? 12.628 14.782 5.864 1.00 90.56 330 ASN A O 1
ATOM 2550 N N . ALA A 1 331 ? 13.461 13.269 4.423 1.00 89.06 331 ALA A N 1
ATOM 2551 C CA . ALA A 1 331 ? 12.222 12.519 4.261 1.00 89.06 331 ALA A CA 1
ATOM 2552 C C . ALA A 1 331 ? 11.742 11.925 5.593 1.00 89.06 331 ALA A C 1
ATOM 2554 O O . ALA A 1 331 ? 10.572 12.075 5.946 1.00 89.06 331 ALA A O 1
ATOM 2555 N N . LEU A 1 332 ? 12.641 11.307 6.371 1.00 92.50 332 LEU A N 1
ATOM 2556 C CA . LEU A 1 332 ? 12.299 10.756 7.682 1.00 92.50 332 LEU A CA 1
ATOM 2557 C C . LEU A 1 332 ? 11.834 11.849 8.648 1.00 92.50 332 LEU A C 1
ATOM 2559 O O . LEU A 1 332 ? 10.821 11.667 9.316 1.00 92.50 332 LEU A O 1
ATOM 2563 N N . ALA A 1 333 ? 12.528 12.989 8.698 1.00 93.31 333 ALA A N 1
ATOM 2564 C CA . ALA A 1 333 ? 12.146 14.111 9.552 1.00 93.31 333 ALA A CA 1
ATOM 2565 C C . ALA A 1 333 ? 10.750 14.656 9.201 1.00 93.31 333 ALA A C 1
ATOM 2567 O O . ALA A 1 333 ? 9.960 14.937 10.105 1.00 93.31 333 ALA A O 1
ATOM 2568 N N . SER A 1 334 ? 10.428 14.751 7.905 1.00 90.69 334 SER A N 1
ATOM 2569 C CA . SER A 1 334 ? 9.105 15.164 7.417 1.00 90.69 334 SER A CA 1
ATOM 2570 C C . SER A 1 334 ? 8.013 14.161 7.804 1.00 90.69 334 SER A C 1
ATOM 2572 O O . SER A 1 334 ? 6.995 14.535 8.389 1.00 90.69 334 SER A O 1
ATOM 2574 N N . VAL A 1 335 ? 8.257 12.861 7.593 1.00 91.06 335 VAL A N 1
ATOM 2575 C CA . VAL A 1 335 ? 7.337 11.800 8.030 1.00 91.06 335 VAL A CA 1
ATOM 2576 C C . VAL A 1 335 ? 7.146 11.848 9.549 1.00 91.06 335 VAL A C 1
ATOM 2578 O O . VAL A 1 335 ? 6.020 11.812 10.030 1.00 91.06 335 VAL A O 1
ATOM 2581 N N . GLU A 1 336 ? 8.208 11.985 10.339 1.00 93.50 336 GLU A N 1
ATOM 2582 C CA . GLU A 1 336 ? 8.103 12.074 11.799 1.00 93.50 336 GLU A CA 1
ATOM 2583 C C . GLU A 1 336 ? 7.375 13.334 12.287 1.00 93.50 336 GLU A C 1
ATOM 2585 O O . GLU A 1 336 ? 6.696 13.275 13.314 1.00 93.50 336 GLU A O 1
ATOM 2590 N N . ALA A 1 337 ? 7.473 14.456 11.570 1.00 93.25 337 ALA A N 1
ATOM 2591 C CA . ALA A 1 337 ? 6.679 15.649 11.855 1.00 93.25 337 ALA A CA 1
ATOM 2592 C C . ALA A 1 337 ? 5.183 15.385 11.641 1.00 93.25 337 ALA A C 1
ATOM 2594 O O . ALA A 1 337 ? 4.413 15.544 12.589 1.00 93.25 337 ALA A O 1
ATOM 2595 N N . GLY A 1 338 ? 4.796 14.852 10.476 1.00 91.88 338 GLY A N 1
ATOM 2596 C CA . GLY A 1 338 ? 3.401 14.490 10.201 1.00 91.88 338 GLY A CA 1
ATOM 2597 C C . GLY A 1 338 ? 2.853 13.455 11.191 1.00 91.88 338 GLY A C 1
ATOM 2598 O O . GLY A 1 338 ? 1.727 13.566 11.667 1.00 91.88 338 GLY A O 1
ATOM 2599 N N . ARG A 1 339 ? 3.681 12.495 11.629 1.00 91.69 339 ARG A N 1
ATOM 2600 C CA . ARG A 1 339 ? 3.314 11.548 12.699 1.00 91.69 339 ARG A CA 1
ATOM 2601 C C . ARG A 1 339 ? 2.951 12.237 14.014 1.00 91.69 339 ARG A C 1
ATOM 2603 O O . ARG A 1 339 ? 2.020 11.793 14.687 1.00 91.69 339 ARG A O 1
ATOM 2610 N N . ARG A 1 340 ? 3.711 13.262 14.411 1.00 93.38 340 ARG A N 1
ATOM 2611 C CA . ARG A 1 340 ? 3.444 14.035 15.633 1.00 93.38 340 ARG A CA 1
ATOM 2612 C C . ARG A 1 340 ? 2.185 14.878 15.481 1.00 93.38 340 ARG A C 1
ATOM 2614 O O . ARG A 1 340 ? 1.375 14.893 16.401 1.00 93.38 340 ARG A O 1
ATOM 2621 N N . GLU A 1 341 ? 2.003 15.521 14.330 1.00 94.19 341 GLU A N 1
ATOM 2622 C CA . GLU A 1 341 ? 0.806 16.310 14.012 1.00 94.19 341 GLU A CA 1
ATOM 2623 C C . GLU A 1 341 ? -0.463 15.461 14.082 1.00 94.19 341 GLU A C 1
ATOM 2625 O O . GLU A 1 341 ? -1.368 15.795 14.841 1.00 94.19 341 GLU A O 1
ATOM 2630 N N . LEU A 1 342 ? -0.474 14.299 13.423 1.00 91.81 342 LEU A N 1
ATOM 2631 C CA . LEU A 1 342 ? -1.578 13.337 13.498 1.00 91.81 342 LEU A CA 1
ATOM 2632 C C . LEU A 1 342 ? -1.811 12.835 14.931 1.00 91.81 342 LEU A C 1
ATOM 2634 O O . LEU A 1 342 ? -2.948 12.616 15.336 1.00 91.81 342 LEU A O 1
ATOM 2638 N N . GLY A 1 343 ? -0.753 12.672 15.732 1.00 88.50 343 GLY A N 1
ATOM 2639 C CA . GLY A 1 343 ? -0.877 12.332 17.152 1.00 88.50 343 GLY A CA 1
ATOM 2640 C C . GLY A 1 343 ? -1.588 13.418 17.967 1.00 88.50 343 GLY A C 1
ATOM 2641 O O . GLY A 1 343 ? -2.484 13.107 18.752 1.00 88.50 343 GLY A O 1
ATOM 2642 N N . MET A 1 344 ? -1.226 14.687 17.753 1.00 90.81 344 MET A N 1
ATOM 2643 C CA . MET A 1 344 ? -1.877 15.834 18.396 1.00 90.81 344 MET A CA 1
ATOM 2644 C C . MET A 1 344 ? -3.319 16.011 17.918 1.00 90.81 344 MET A C 1
ATOM 2646 O O . MET A 1 344 ? -4.204 16.272 18.730 1.00 90.81 344 MET A O 1
ATOM 2650 N N . GLU A 1 345 ? -3.576 15.839 16.621 1.00 90.75 345 GLU A N 1
ATOM 2651 C CA . GLU A 1 345 ? -4.922 15.895 16.055 1.00 90.75 345 GLU A CA 1
ATOM 2652 C C . GLU A 1 345 ? -5.800 14.785 16.638 1.00 90.75 345 GLU A C 1
ATOM 2654 O O . GLU A 1 345 ? -6.899 15.052 17.125 1.00 90.75 345 GLU A O 1
ATOM 2659 N N . TYR A 1 346 ? -5.288 13.553 16.689 1.00 85.56 346 TYR A N 1
ATOM 2660 C CA . TYR A 1 346 ? -5.986 12.432 17.309 1.00 85.56 346 TYR A CA 1
ATOM 2661 C C . TYR A 1 346 ? -6.337 12.725 18.772 1.00 85.56 346 TYR A C 1
ATOM 2663 O O . TYR A 1 346 ? -7.475 12.509 19.200 1.00 85.56 346 TYR A O 1
ATOM 2671 N N . GLN A 1 347 ? -5.384 13.273 19.529 1.00 85.69 347 GLN A N 1
ATOM 2672 C CA . GLN A 1 347 ? -5.602 13.679 20.912 1.00 85.69 347 GLN A CA 1
ATOM 2673 C C . GLN A 1 347 ? -6.628 14.805 21.029 1.00 85.69 347 GLN A C 1
ATOM 2675 O O . GLN A 1 347 ? -7.487 14.745 21.902 1.00 85.69 347 GLN A O 1
ATOM 2680 N N . SER A 1 348 ? -6.605 15.796 20.140 1.00 87.75 348 SER A N 1
ATOM 2681 C CA . SER A 1 348 ? -7.616 16.857 20.111 1.00 87.75 348 SER A CA 1
ATOM 2682 C C . SER A 1 348 ? -9.013 16.309 19.819 1.00 87.75 348 SER A C 1
ATOM 2684 O O . SER A 1 348 ? -10.000 16.816 20.346 1.00 87.75 348 SER A O 1
ATOM 2686 N N . LEU A 1 349 ? -9.110 15.292 18.963 1.00 82.75 349 LEU A N 1
ATOM 2687 C CA . LEU A 1 349 ? -10.375 14.702 18.534 1.00 82.75 349 LEU A CA 1
ATOM 2688 C C . LEU A 1 349 ? -10.968 13.738 19.569 1.00 82.75 349 LEU A C 1
ATOM 2690 O O . LEU A 1 349 ? -12.187 13.562 19.613 1.00 82.75 349 LEU A O 1
ATOM 2694 N N . THR A 1 350 ? -10.128 13.087 20.375 1.00 78.44 350 THR A N 1
ATOM 2695 C CA . THR A 1 350 ? -10.548 11.968 21.241 1.00 78.44 350 THR A CA 1
ATOM 2696 C C . THR A 1 350 ? -10.210 12.141 22.720 1.00 78.44 350 THR A C 1
ATOM 2698 O O . THR A 1 350 ? -10.731 11.406 23.554 1.00 78.44 350 THR A O 1
ATOM 2701 N N . GLY A 1 351 ? -9.330 13.083 23.061 1.00 79.25 351 GLY A N 1
ATOM 2702 C CA . GLY A 1 351 ? -8.715 13.207 24.383 1.00 79.25 351 GLY A CA 1
ATOM 2703 C C . GLY A 1 351 ? -7.602 12.188 24.658 1.00 79.25 351 GLY A C 1
ATOM 2704 O O . GLY A 1 351 ? -7.041 12.195 25.752 1.00 79.25 351 GLY A O 1
ATOM 2705 N N . LEU A 1 352 ? -7.268 11.313 23.702 1.00 79.50 352 LEU A N 1
ATOM 2706 C CA . LEU A 1 352 ? -6.329 10.209 23.898 1.00 79.50 352 LEU A CA 1
ATOM 2707 C C . LEU A 1 352 ? -5.010 10.430 23.175 1.00 79.50 352 LEU A C 1
ATOM 2709 O O . LEU A 1 352 ? -4.976 10.833 22.018 1.00 79.50 352 LEU A O 1
ATOM 2713 N N . GLN A 1 353 ? -3.916 10.086 23.839 1.00 79.12 353 GLN A N 1
ATOM 2714 C CA . GLN A 1 353 ? -2.590 10.159 23.248 1.00 79.12 353 GLN A CA 1
ATOM 2715 C C . GLN A 1 353 ? -2.245 8.840 22.547 1.00 79.12 353 GLN A C 1
ATOM 2717 O O . GLN A 1 353 ? -2.425 7.761 23.114 1.00 79.12 353 GLN A O 1
ATOM 2722 N N . LEU A 1 354 ? -1.753 8.933 21.311 1.00 76.00 354 LEU A N 1
ATOM 2723 C CA . LEU A 1 354 ? -1.182 7.789 20.601 1.00 76.00 354 LEU A CA 1
ATOM 2724 C C . LEU A 1 354 ? 0.245 7.505 21.101 1.00 76.00 354 LEU A C 1
ATOM 2726 O O . LEU A 1 354 ? 0.933 8.452 21.492 1.00 76.00 354 LEU A O 1
ATOM 2730 N N . PRO A 1 355 ? 0.678 6.230 21.098 1.00 66.44 355 PRO A N 1
ATOM 2731 C CA . PRO A 1 355 ? 2.028 5.847 21.503 1.00 66.44 355 PRO A CA 1
ATOM 2732 C C . PRO A 1 355 ? 3.129 6.386 20.579 1.00 66.44 355 PRO A C 1
ATOM 2734 O O . PRO A 1 355 ? 2.854 6.695 19.389 1.00 66.44 355 PRO A O 1
#

pLDDT: mean 81.56, std 14.84, range [27.5, 96.88]